Protein AF-A0A7C3WW58-F1 (afdb_monomer_lite)

Structure (mmCIF, N/CA/C/O backbone):
data_AF-A0A7C3WW58-F1
#
_entry.id   AF-A0A7C3WW58-F1
#
loop_
_atom_site.group_PDB
_atom_site.id
_atom_site.type_symbol
_atom_site.label_atom_id
_atom_site.label_alt_id
_atom_site.label_comp_id
_atom_site.label_asym_id
_atom_site.label_entity_id
_atom_site.label_seq_id
_atom_site.pdbx_PDB_ins_code
_atom_site.Cartn_x
_atom_site.Cartn_y
_atom_site.Cartn_z
_atom_site.occupancy
_atom_site.B_iso_or_equiv
_atom_site.auth_seq_id
_atom_site.auth_comp_id
_atom_site.auth_asym_id
_atom_site.auth_atom_id
_atom_site.pdbx_PDB_model_num
ATOM 1 N N . MET A 1 1 ? 1.304 -4.120 28.811 1.00 36.50 1 MET A N 1
ATOM 2 C CA . MET A 1 1 ? 2.171 -4.680 27.746 1.00 36.50 1 MET A CA 1
ATOM 3 C C . MET A 1 1 ? 1.544 -4.422 26.381 1.00 36.50 1 MET A C 1
ATOM 5 O O . MET A 1 1 ? 0.414 -4.848 26.172 1.00 36.50 1 MET A O 1
ATOM 9 N N . LYS A 1 2 ? 2.233 -3.727 25.461 1.00 48.09 2 LYS A N 1
ATOM 10 C CA . LYS A 1 2 ? 1.810 -3.653 24.049 1.00 48.09 2 LYS A CA 1
ATOM 11 C C . LYS A 1 2 ? 1.916 -5.065 23.458 1.00 48.09 2 LYS A C 1
ATOM 13 O O . LYS A 1 2 ? 3.022 -5.567 23.292 1.00 48.09 2 LYS A O 1
ATOM 18 N N . ARG A 1 3 ? 0.789 -5.736 23.202 1.00 61.34 3 ARG A N 1
ATOM 19 C CA . ARG A 1 3 ? 0.791 -7.056 22.549 1.00 61.34 3 ARG A CA 1
ATOM 20 C C . ARG A 1 3 ? 1.103 -6.860 21.068 1.00 61.34 3 ARG A C 1
ATOM 22 O O . ARG A 1 3 ? 0.226 -6.440 20.327 1.00 61.34 3 ARG A O 1
ATOM 29 N N . ARG A 1 4 ? 2.348 -7.113 20.664 1.00 73.44 4 ARG A N 1
ATOM 30 C CA . ARG A 1 4 ? 2.801 -7.087 19.265 1.00 73.44 4 ARG A CA 1
ATOM 31 C C . ARG A 1 4 ? 2.391 -8.385 18.562 1.00 73.44 4 ARG A C 1
ATOM 33 O O . ARG A 1 4 ? 2.474 -9.457 19.159 1.00 73.44 4 ARG A O 1
ATOM 40 N N . LEU A 1 5 ? 1.948 -8.300 17.308 1.00 78.25 5 LEU A N 1
ATOM 41 C CA . LEU A 1 5 ? 1.586 -9.472 16.505 1.00 78.25 5 LEU A CA 1
ATOM 42 C C . LEU A 1 5 ? 2.852 -10.142 15.941 1.00 78.25 5 LEU A C 1
ATOM 44 O O . LEU A 1 5 ? 3.176 -9.963 14.772 1.00 78.25 5 LEU A O 1
ATOM 48 N N . MET A 1 6 ? 3.555 -10.924 16.770 1.00 78.88 6 MET A N 1
ATOM 49 C CA . MET A 1 6 ? 4.845 -11.543 16.404 1.00 78.88 6 MET A CA 1
ATOM 50 C C . MET A 1 6 ? 4.779 -12.413 15.140 1.00 78.88 6 MET A C 1
ATOM 52 O O . MET A 1 6 ? 5.753 -12.492 14.398 1.00 78.88 6 MET A O 1
ATOM 56 N N . TYR A 1 7 ? 3.629 -13.033 14.857 1.00 77.69 7 TYR A N 1
ATOM 57 C CA . TYR A 1 7 ? 3.456 -13.827 13.639 1.00 77.69 7 TYR A CA 1
ATOM 58 C C . TYR A 1 7 ? 3.533 -12.965 12.366 1.00 77.69 7 TYR A C 1
ATOM 60 O O . TYR A 1 7 ? 4.069 -13.422 11.362 1.00 77.69 7 TYR A O 1
ATOM 68 N N . ILE A 1 8 ? 3.045 -11.715 12.403 1.00 77.62 8 ILE A N 1
ATOM 69 C CA . ILE A 1 8 ? 3.133 -10.797 11.259 1.00 77.62 8 ILE A CA 1
ATOM 70 C C . ILE A 1 8 ? 4.588 -10.400 11.033 1.00 77.62 8 ILE A C 1
ATOM 72 O O . ILE A 1 8 ? 5.032 -10.350 9.891 1.00 77.62 8 ILE A O 1
ATOM 76 N N . ASP A 1 9 ? 5.336 -10.143 12.106 1.00 76.44 9 ASP A N 1
ATOM 77 C CA . ASP A 1 9 ? 6.760 -9.823 12.002 1.00 76.44 9 ASP A CA 1
ATOM 78 C C . ASP A 1 9 ? 7.557 -10.999 11.418 1.00 76.44 9 ASP A C 1
ATOM 80 O O . ASP A 1 9 ? 8.379 -10.801 10.527 1.00 76.44 9 ASP A O 1
ATOM 84 N N . CYS A 1 10 ? 7.264 -12.225 11.865 1.00 75.44 10 CYS A N 1
ATOM 85 C CA . CYS A 1 10 ? 7.879 -13.445 11.344 1.00 75.44 10 CYS A CA 1
ATOM 86 C C . CYS A 1 10 ? 7.546 -13.665 9.860 1.00 75.44 10 CYS A C 1
ATOM 88 O O . CYS A 1 10 ? 8.456 -13.885 9.064 1.00 75.44 10 CYS A O 1
ATOM 90 N N . LEU A 1 11 ? 6.273 -13.521 9.466 1.00 76.62 11 LEU A N 1
ATOM 91 C CA . LEU A 1 11 ? 5.855 -13.623 8.065 1.00 76.62 11 LEU A CA 1
ATOM 92 C C . LEU A 1 11 ? 6.531 -12.566 7.191 1.00 76.62 11 LEU A C 1
ATOM 94 O O . LEU A 1 11 ? 7.066 -12.901 6.141 1.00 76.62 11 LEU A O 1
ATOM 98 N N . ARG A 1 12 ? 6.567 -11.302 7.631 1.00 72.69 12 ARG A N 1
ATOM 99 C CA . ARG A 1 12 ? 7.272 -10.239 6.897 1.00 72.69 12 ARG A CA 1
ATOM 100 C C . ARG A 1 12 ? 8.752 -10.564 6.725 1.00 72.69 12 ARG A C 1
ATOM 102 O O . ARG A 1 12 ? 9.258 -10.414 5.622 1.00 72.69 12 ARG A O 1
ATOM 109 N N . GLY A 1 13 ? 9.424 -11.023 7.783 1.00 73.62 13 GLY A N 1
ATOM 110 C CA . GLY A 1 13 ? 10.834 -11.412 7.731 1.00 73.62 13 GLY A CA 1
ATOM 111 C C . GLY A 1 13 ? 11.091 -12.565 6.759 1.00 73.62 13 GLY A C 1
ATOM 112 O O . GLY A 1 13 ? 11.973 -12.460 5.911 1.00 73.62 13 GLY A O 1
ATOM 113 N N . PHE A 1 14 ? 10.277 -13.623 6.827 1.00 76.94 14 PHE A N 1
ATOM 114 C CA . PHE A 1 14 ? 10.340 -14.746 5.889 1.00 76.94 14 PHE A CA 1
ATOM 115 C C . PHE A 1 14 ? 10.165 -14.278 4.438 1.00 76.94 14 PHE A C 1
ATOM 117 O O . PHE A 1 14 ? 10.968 -14.626 3.575 1.00 76.94 14 PHE A O 1
ATOM 124 N N . PHE A 1 15 ? 9.166 -13.432 4.178 1.00 71.38 15 PHE A N 1
ATOM 125 C CA . PHE A 1 15 ? 8.899 -12.929 2.833 1.00 71.38 15 PHE A CA 1
ATOM 126 C C . PHE A 1 15 ? 9.976 -11.978 2.313 1.00 71.38 15 PHE A C 1
ATOM 128 O O . PHE A 1 15 ? 10.289 -12.034 1.131 1.00 71.38 15 PHE A O 1
ATOM 135 N N . ILE A 1 16 ? 10.605 -11.162 3.163 1.00 74.69 16 ILE A N 1
ATOM 136 C CA . ILE A 1 16 ? 11.754 -10.337 2.754 1.00 74.69 16 ILE A CA 1
ATOM 137 C C . ILE A 1 16 ? 12.902 -11.224 2.256 1.00 74.69 16 ILE A C 1
ATOM 139 O O . ILE A 1 16 ? 13.426 -10.991 1.170 1.00 74.69 16 ILE A O 1
ATOM 143 N N . VAL A 1 17 ? 13.267 -12.263 3.016 1.00 71.81 17 VAL A N 1
ATOM 144 C CA . VAL A 1 17 ? 14.339 -13.197 2.627 1.00 71.81 17 VAL A CA 1
ATOM 145 C C . VAL A 1 17 ? 13.983 -13.922 1.332 1.00 71.81 17 VAL A C 1
ATOM 147 O O . VAL A 1 17 ? 14.802 -14.021 0.420 1.00 71.81 17 VAL A O 1
ATOM 150 N N . TYR A 1 18 ? 12.740 -14.381 1.230 1.00 70.31 18 TYR A N 1
ATOM 151 C CA . TYR A 1 18 ? 12.235 -15.047 0.043 1.00 70.31 18 TYR A CA 1
ATOM 152 C C . TYR A 1 18 ? 12.292 -14.160 -1.213 1.00 70.31 18 TYR A C 1
ATOM 154 O O . TYR A 1 18 ? 12.700 -14.603 -2.283 1.00 70.31 18 TYR A O 1
ATOM 162 N N . ILE A 1 19 ? 11.911 -12.892 -1.087 1.00 69.75 19 ILE A N 1
ATOM 163 C CA . ILE A 1 19 ? 11.880 -11.935 -2.197 1.00 69.75 19 ILE A CA 1
ATOM 164 C C . ILE A 1 19 ? 13.268 -11.535 -2.647 1.00 69.75 19 ILE A C 1
ATOM 166 O O . ILE A 1 19 ? 13.488 -11.395 -3.844 1.00 69.75 19 ILE A O 1
ATOM 170 N N . LEU A 1 20 ? 14.208 -11.379 -1.715 1.00 70.19 20 LEU A N 1
ATOM 171 C CA . LEU A 1 20 ? 15.607 -11.167 -2.070 1.00 70.19 20 LEU A CA 1
ATOM 172 C C . LEU A 1 20 ? 16.106 -12.303 -2.965 1.00 70.19 20 LEU A C 1
ATOM 174 O O . LEU A 1 20 ? 16.731 -12.043 -3.991 1.00 70.19 20 LEU A O 1
ATOM 178 N N . TRP A 1 21 ? 15.762 -13.547 -2.623 1.00 71.06 21 TRP A N 1
ATOM 179 C CA . TRP A 1 21 ? 16.084 -14.702 -3.453 1.00 71.06 21 TRP A CA 1
ATOM 180 C C . TRP A 1 21 ? 15.374 -14.658 -4.814 1.00 71.06 21 TRP A C 1
ATOM 182 O O . TRP A 1 21 ? 16.023 -14.848 -5.839 1.00 71.06 21 TRP A O 1
ATOM 192 N N . LEU A 1 22 ? 14.075 -14.345 -4.854 1.00 69.19 22 LEU A N 1
ATOM 193 C CA . LEU A 1 22 ? 13.302 -14.314 -6.100 1.00 69.19 22 LEU A CA 1
ATOM 194 C C . LEU A 1 22 ? 13.735 -13.181 -7.042 1.00 69.19 22 LEU A C 1
ATOM 196 O O . LEU A 1 22 ? 13.891 -13.414 -8.238 1.00 69.19 22 LEU A O 1
ATOM 200 N N . HIS A 1 23 ? 13.978 -11.974 -6.526 1.00 69.75 23 HIS A N 1
ATOM 201 C CA . HIS A 1 23 ? 14.511 -10.860 -7.312 1.00 69.75 23 HIS A CA 1
ATOM 202 C C . HIS A 1 23 ? 15.920 -11.150 -7.817 1.00 69.75 23 HIS A C 1
ATOM 204 O O . HIS A 1 23 ? 16.204 -10.852 -8.972 1.00 69.75 23 HIS A O 1
ATOM 210 N N . ALA A 1 24 ? 16.783 -11.767 -7.002 1.00 63.81 24 ALA A N 1
ATOM 211 C CA . ALA A 1 24 ? 18.094 -12.209 -7.466 1.00 63.81 24 ALA A CA 1
ATOM 212 C C . ALA A 1 24 ? 17.959 -13.259 -8.576 1.00 63.81 24 ALA A C 1
ATOM 214 O O . ALA A 1 24 ? 18.619 -13.150 -9.602 1.00 63.81 24 ALA A O 1
ATOM 215 N N . PHE A 1 25 ? 17.059 -14.232 -8.425 1.00 65.81 25 PHE A N 1
ATOM 216 C CA . PHE A 1 25 ? 16.818 -15.249 -9.443 1.00 65.81 25 PHE A CA 1
ATOM 217 C C . PHE A 1 25 ? 16.297 -14.628 -10.749 1.00 65.81 25 PHE A C 1
ATOM 219 O O . PHE A 1 25 ? 16.859 -14.870 -11.811 1.00 65.81 25 PHE A O 1
ATOM 226 N N . ASN A 1 26 ? 15.294 -13.750 -10.690 1.00 65.50 26 ASN A N 1
ATOM 227 C CA . ASN A 1 26 ? 14.728 -13.130 -11.890 1.00 65.50 26 ASN A CA 1
ATOM 228 C C . ASN A 1 26 ? 15.708 -12.160 -12.577 1.00 65.50 26 ASN A C 1
ATOM 230 O O . ASN A 1 26 ? 15.915 -12.233 -13.788 1.00 65.50 26 ASN A O 1
ATOM 234 N N . ALA A 1 27 ? 16.370 -11.296 -11.805 1.00 61.12 27 ALA A N 1
ATOM 235 C CA . ALA A 1 27 ? 17.275 -10.288 -12.349 1.00 61.12 27 ALA A CA 1
ATOM 236 C C . ALA A 1 27 ? 18.614 -10.875 -12.820 1.00 61.12 27 ALA A C 1
ATOM 238 O O . ALA A 1 27 ? 19.156 -10.406 -13.814 1.00 61.12 27 ALA A O 1
ATOM 239 N N . VAL A 1 28 ? 19.155 -11.889 -12.135 1.00 62.69 28 VAL A N 1
ATOM 240 C CA . VAL A 1 28 ? 20.475 -12.461 -12.460 1.00 62.69 28 VAL A CA 1
ATOM 241 C C . VAL A 1 28 ? 20.361 -13.656 -13.403 1.00 62.69 28 VAL A C 1
ATOM 243 O O . VAL A 1 28 ? 21.148 -13.754 -14.338 1.00 62.69 28 VAL A O 1
ATOM 246 N N . VAL A 1 29 ? 19.398 -14.561 -13.186 1.00 61.44 29 VAL A N 1
ATOM 247 C CA . VAL A 1 29 ? 19.276 -15.799 -13.982 1.00 61.44 29 VAL A CA 1
ATOM 248 C C . VAL A 1 29 ? 18.447 -15.571 -15.242 1.00 61.44 29 VAL A C 1
ATOM 250 O O . VAL A 1 29 ? 18.838 -16.023 -16.314 1.00 61.44 29 VAL A O 1
ATOM 253 N N . TYR A 1 30 ? 17.337 -14.838 -15.138 1.00 64.31 30 TYR A N 1
ATOM 254 C CA . TYR A 1 30 ? 16.450 -14.578 -16.279 1.00 64.31 30 TYR A CA 1
ATOM 255 C C . TYR A 1 30 ? 16.611 -13.186 -16.894 1.00 64.31 30 TYR A C 1
ATOM 257 O O . TYR A 1 30 ? 15.951 -12.887 -17.888 1.00 64.31 30 TYR A O 1
ATOM 265 N N . ASN A 1 31 ? 17.490 -12.338 -16.343 1.00 61.41 31 ASN A N 1
ATOM 266 C CA . ASN A 1 31 ? 17.731 -10.961 -16.798 1.00 61.41 31 ASN A CA 1
ATOM 267 C C . ASN A 1 31 ? 16.439 -10.127 -16.931 1.00 61.41 31 ASN A C 1
ATOM 269 O O . ASN A 1 31 ? 16.343 -9.257 -17.796 1.00 61.41 31 ASN A O 1
ATOM 273 N N . ASN A 1 32 ? 15.419 -10.443 -16.123 1.00 64.00 32 ASN A N 1
ATOM 274 C CA . ASN A 1 32 ? 14.062 -9.903 -16.237 1.00 64.00 32 ASN A CA 1
ATOM 275 C C . ASN A 1 32 ? 13.471 -9.993 -17.662 1.00 64.00 32 ASN A C 1
ATOM 277 O O . ASN A 1 32 ? 12.688 -9.130 -18.053 1.00 64.00 32 ASN A O 1
ATOM 281 N N . ASN A 1 33 ? 13.842 -11.013 -18.448 1.00 65.25 33 ASN A N 1
ATOM 282 C CA . ASN A 1 33 ? 13.297 -11.255 -19.782 1.00 65.25 33 ASN A CA 1
ATOM 283 C C . ASN A 1 33 ? 11.978 -12.047 -19.684 1.00 65.25 33 ASN A C 1
ATOM 285 O O . ASN A 1 33 ? 12.028 -13.247 -19.398 1.00 65.25 33 ASN A O 1
ATOM 289 N N . PRO A 1 34 ? 10.807 -11.454 -19.986 1.00 62.38 34 PRO A N 1
ATOM 290 C CA . PRO A 1 34 ? 9.524 -12.153 -19.900 1.00 62.38 34 PRO A CA 1
ATOM 291 C C . PRO A 1 34 ? 9.418 -13.340 -20.869 1.00 62.38 34 PRO A C 1
ATOM 293 O O . PRO A 1 34 ? 8.738 -14.315 -20.571 1.00 62.38 34 PRO A O 1
ATOM 296 N N . GLN A 1 35 ? 10.138 -13.306 -21.997 1.00 64.56 35 GLN A N 1
ATOM 297 C CA . GLN A 1 35 ? 10.142 -14.380 -23.001 1.00 64.56 35 GLN A CA 1
ATOM 298 C C . GLN A 1 35 ? 10.891 -15.635 -22.531 1.00 64.56 35 GLN A C 1
ATOM 300 O O . GLN A 1 35 ? 10.748 -16.704 -23.118 1.00 64.56 35 GLN A O 1
ATOM 305 N N . SER A 1 36 ? 11.665 -15.548 -21.443 1.00 64.56 36 SER A N 1
ATOM 306 C CA . SER A 1 36 ? 12.298 -16.729 -20.842 1.00 64.56 36 SER A CA 1
ATOM 307 C C . SER A 1 36 ? 11.273 -17.747 -20.315 1.00 64.56 36 SER A C 1
ATOM 309 O O . SER A 1 36 ? 11.573 -18.938 -20.245 1.00 64.56 36 SER A O 1
ATOM 311 N N . ILE A 1 37 ? 10.043 -17.296 -20.034 1.00 62.38 37 ILE A N 1
ATOM 312 C CA . ILE A 1 37 ? 8.905 -18.125 -19.613 1.00 62.38 37 ILE A CA 1
ATOM 313 C C . ILE A 1 37 ? 8.393 -19.013 -20.755 1.00 62.38 37 ILE A C 1
ATOM 315 O O . ILE A 1 37 ? 7.960 -20.132 -20.496 1.00 62.38 37 ILE A O 1
ATOM 319 N N . GLU A 1 38 ? 8.477 -18.563 -22.011 1.00 62.09 38 GLU A N 1
ATOM 320 C CA . GLU A 1 38 ? 7.943 -19.296 -23.173 1.00 62.09 38 GLU A CA 1
ATOM 321 C C . GLU A 1 38 ? 8.726 -20.581 -23.471 1.00 62.09 38 GLU A C 1
ATOM 323 O O . GLU A 1 38 ? 8.168 -21.550 -23.981 1.00 62.09 38 GLU A O 1
ATOM 328 N N . ASN A 1 39 ? 10.007 -20.612 -23.096 1.00 64.12 39 ASN A N 1
ATOM 329 C CA . ASN A 1 39 ? 10.889 -21.768 -23.274 1.00 64.12 39 ASN A CA 1
ATOM 330 C C . ASN A 1 39 ? 11.004 -22.639 -22.010 1.00 64.12 39 ASN A C 1
ATOM 332 O O . ASN A 1 39 ? 11.684 -23.668 -22.025 1.00 64.12 39 ASN A O 1
ATOM 336 N N . ALA A 1 40 ? 10.379 -22.233 -20.902 1.00 63.31 40 ALA A N 1
ATOM 337 C CA . ALA A 1 40 ? 10.451 -22.953 -19.640 1.00 63.31 40 ALA A CA 1
ATOM 338 C C . ALA A 1 40 ? 9.434 -24.104 -19.603 1.00 63.31 40 ALA A C 1
ATOM 340 O O . ALA A 1 40 ? 8.284 -23.977 -20.019 1.00 63.31 40 ALA A O 1
ATOM 341 N N . ASN A 1 41 ? 9.859 -25.254 -19.075 1.00 69.06 41 ASN A N 1
ATOM 342 C CA . ASN A 1 41 ? 9.005 -26.432 -18.961 1.00 69.06 41 ASN A CA 1
ATOM 343 C C . ASN A 1 41 ? 7.752 -26.112 -18.102 1.00 69.06 41 ASN A C 1
ATOM 345 O O . ASN A 1 41 ? 7.919 -25.707 -16.949 1.00 69.06 41 ASN A O 1
ATOM 349 N N . PRO A 1 42 ? 6.515 -26.351 -18.591 1.00 66.50 42 PRO A N 1
ATOM 350 C CA . PRO A 1 42 ? 5.274 -26.096 -17.849 1.00 66.50 42 PRO A CA 1
ATOM 351 C C . PRO A 1 42 ? 5.226 -26.732 -16.452 1.00 66.50 42 PRO A C 1
ATOM 353 O O . PRO A 1 42 ? 4.637 -26.173 -15.528 1.00 66.50 42 PRO A O 1
ATOM 356 N N . TRP A 1 43 ? 5.894 -27.873 -16.263 1.00 66.88 43 TRP A N 1
ATOM 357 C CA . TRP A 1 43 ? 5.991 -28.547 -14.967 1.00 66.88 43 TRP A CA 1
ATOM 358 C C . TRP A 1 43 ? 6.732 -27.719 -13.912 1.00 66.88 43 TRP A C 1
ATOM 360 O O . TRP A 1 43 ? 6.394 -27.801 -12.732 1.00 66.88 43 TRP A O 1
ATOM 370 N N . ILE A 1 44 ? 7.687 -26.877 -14.323 1.00 65.62 44 ILE A N 1
ATOM 371 C CA . ILE A 1 44 ? 8.354 -25.922 -13.429 1.00 65.62 44 ILE A CA 1
ATOM 372 C C . ILE A 1 44 ? 7.313 -24.936 -12.899 1.00 65.62 44 ILE A C 1
ATOM 374 O O . ILE A 1 44 ? 7.260 -24.711 -11.697 1.00 65.62 44 ILE A O 1
ATOM 378 N N . PHE A 1 45 ? 6.408 -24.426 -13.735 1.00 59.28 45 PHE A N 1
ATOM 379 C CA . PHE A 1 45 ? 5.350 -23.529 -13.263 1.00 59.28 45 PHE A CA 1
ATOM 380 C C . PHE A 1 45 ? 4.350 -24.209 -12.342 1.00 59.28 45 PHE A C 1
ATOM 382 O O . PHE A 1 45 ? 3.844 -23.541 -11.461 1.00 59.28 45 PHE A O 1
ATOM 389 N N . ILE A 1 46 ? 4.085 -25.509 -12.476 1.00 63.19 46 ILE A N 1
ATOM 390 C CA . ILE A 1 46 ? 3.197 -26.229 -11.548 1.00 63.19 46 ILE A CA 1
ATOM 391 C C . ILE A 1 46 ? 3.879 -26.422 -10.186 1.00 63.19 46 ILE A C 1
ATOM 393 O O . ILE A 1 46 ? 3.284 -26.137 -9.149 1.00 63.19 46 ILE A O 1
ATOM 397 N N . ILE A 1 47 ? 5.143 -26.857 -10.181 1.00 64.38 47 ILE A N 1
ATOM 398 C CA . ILE A 1 47 ? 5.922 -27.077 -8.950 1.00 64.38 47 ILE A CA 1
ATOM 399 C C . ILE A 1 47 ? 6.190 -25.749 -8.233 1.00 64.38 47 ILE A C 1
ATOM 401 O O . ILE A 1 47 ? 6.082 -25.660 -7.010 1.00 64.38 47 ILE A O 1
ATOM 405 N N . PHE A 1 48 ? 6.500 -24.702 -8.997 1.00 59.16 48 PHE A N 1
ATOM 406 C CA . PHE A 1 48 ? 6.760 -23.362 -8.490 1.00 59.16 48 PHE A CA 1
ATOM 407 C C . PHE A 1 48 ? 5.511 -22.471 -8.480 1.00 59.16 48 PHE A C 1
ATOM 409 O O . PHE A 1 48 ? 5.623 -21.329 -8.060 1.00 59.16 48 PHE A O 1
ATOM 416 N N . ALA A 1 49 ? 4.314 -22.943 -8.846 1.00 60.12 49 ALA A N 1
ATOM 417 C CA . ALA A 1 49 ? 3.091 -22.125 -8.834 1.00 60.12 49 ALA A CA 1
ATOM 418 C C . ALA A 1 49 ? 2.830 -21.493 -7.463 1.00 60.12 49 ALA A C 1
ATOM 420 O O . ALA A 1 49 ? 2.580 -20.290 -7.419 1.00 60.12 49 ALA A O 1
ATOM 421 N N . PRO A 1 50 ? 2.958 -22.222 -6.333 1.00 55.59 50 PRO A N 1
ATOM 422 C CA . PRO A 1 50 ? 2.843 -21.603 -5.019 1.00 55.59 50 PRO A CA 1
ATOM 423 C C . PRO A 1 50 ? 3.858 -20.473 -4.833 1.00 55.59 50 PRO A C 1
ATOM 425 O O . PRO A 1 50 ? 3.516 -19.433 -4.297 1.00 55.59 50 PRO A O 1
ATOM 428 N N . LEU A 1 51 ? 5.082 -20.647 -5.329 1.00 56.25 51 LEU A N 1
ATOM 429 C CA . LEU A 1 51 ? 6.185 -19.687 -5.242 1.00 56.25 51 LEU A CA 1
ATOM 430 C C . LEU A 1 51 ? 5.967 -18.466 -6.167 1.00 56.25 51 LEU A C 1
ATOM 432 O O . LEU A 1 51 ? 6.230 -17.337 -5.769 1.00 56.25 51 LEU A O 1
ATOM 436 N N . VAL A 1 52 ? 5.404 -18.666 -7.359 1.00 55.25 52 VAL A N 1
ATOM 437 C CA . VAL A 1 52 ? 5.078 -17.621 -8.347 1.00 55.25 52 VAL A CA 1
ATOM 438 C C . VAL A 1 52 ? 3.837 -16.816 -7.945 1.00 55.25 52 VAL A C 1
ATOM 440 O O . VAL A 1 52 ? 3.834 -15.600 -8.072 1.00 55.25 52 VAL A O 1
ATOM 443 N N . ILE A 1 53 ? 2.803 -17.458 -7.397 1.00 55.22 53 ILE A N 1
ATOM 444 C CA . ILE A 1 53 ? 1.630 -16.768 -6.824 1.00 55.22 53 ILE A CA 1
ATOM 445 C C . ILE A 1 53 ? 2.052 -15.935 -5.617 1.00 55.22 53 ILE A C 1
ATOM 447 O O . ILE A 1 53 ? 1.574 -14.824 -5.396 1.00 55.22 53 ILE A O 1
ATOM 451 N N . LEU A 1 54 ? 2.980 -16.476 -4.835 1.00 52.25 54 LEU A N 1
ATOM 452 C CA . LEU A 1 54 ? 3.608 -15.742 -3.764 1.00 52.25 54 LEU A CA 1
ATOM 453 C C . LEU A 1 54 ? 4.426 -14.557 -4.336 1.00 52.25 54 LEU A C 1
ATOM 455 O O . LEU A 1 54 ? 4.316 -13.475 -3.779 1.00 52.25 54 LEU A O 1
ATOM 459 N N . ALA A 1 55 ? 5.095 -14.680 -5.498 1.00 51.91 55 ALA A N 1
ATOM 460 C CA . ALA A 1 55 ? 5.892 -13.635 -6.178 1.00 51.91 55 ALA A CA 1
ATOM 461 C C . ALA A 1 55 ? 5.206 -12.267 -6.407 1.00 51.91 55 ALA A C 1
ATOM 463 O O . ALA A 1 55 ? 5.896 -11.247 -6.487 1.00 51.91 55 ALA A O 1
ATOM 464 N N . THR A 1 56 ? 3.873 -12.190 -6.467 1.00 59.91 56 THR A N 1
ATOM 465 C CA . THR A 1 56 ? 3.117 -10.925 -6.586 1.00 59.91 56 THR A CA 1
ATOM 466 C C . THR A 1 56 ? 2.897 -10.261 -5.213 1.00 59.91 56 THR A C 1
ATOM 468 O O . THR A 1 56 ? 1.775 -10.101 -4.734 1.00 59.91 56 THR A O 1
ATOM 471 N N . TRP A 1 57 ? 3.999 -9.900 -4.545 1.00 69.50 57 TRP A N 1
ATOM 472 C CA . TRP A 1 57 ? 4.071 -9.624 -3.099 1.00 69.50 57 TRP A CA 1
ATOM 473 C C . TRP A 1 57 ? 3.569 -8.266 -2.609 1.00 69.50 57 TRP A C 1
ATOM 475 O O . TRP A 1 57 ? 3.206 -8.148 -1.434 1.00 69.50 57 TRP A O 1
ATOM 485 N N . ALA A 1 58 ? 3.597 -7.225 -3.448 1.00 75.75 58 ALA A N 1
ATOM 486 C CA . ALA A 1 58 ? 3.242 -5.869 -3.021 1.00 75.75 58 ALA A CA 1
ATOM 487 C C . ALA A 1 58 ? 1.842 -5.809 -2.361 1.00 75.75 58 ALA A C 1
ATOM 489 O O . ALA A 1 58 ? 1.765 -5.338 -1.222 1.00 75.75 58 ALA A O 1
ATOM 490 N N . PRO A 1 59 ? 0.774 -6.391 -2.948 1.00 82.44 59 PRO A N 1
ATOM 491 C CA . PRO A 1 59 ? -0.529 -6.508 -2.289 1.00 82.44 59 PRO A CA 1
ATOM 492 C C . PRO A 1 59 ? -0.496 -7.214 -0.922 1.00 82.44 59 PRO A C 1
ATOM 494 O O . PRO A 1 59 ? -1.114 -6.750 0.038 1.00 82.44 59 PRO A O 1
ATOM 497 N N . ILE A 1 60 ? 0.249 -8.321 -0.794 1.00 82.50 60 ILE A N 1
ATOM 498 C CA . ILE A 1 60 ? 0.327 -9.110 0.449 1.00 82.50 60 ILE A CA 1
ATOM 499 C C . ILE A 1 60 ? 1.011 -8.304 1.555 1.00 82.50 60 ILE A C 1
ATOM 501 O O . ILE A 1 60 ? 0.522 -8.268 2.688 1.00 82.50 60 ILE A O 1
ATOM 505 N N . PHE A 1 61 ? 2.119 -7.621 1.256 1.00 84.75 61 PHE A N 1
ATOM 506 C CA . PHE A 1 61 ? 2.762 -6.762 2.248 1.00 84.75 61 PHE A CA 1
ATOM 507 C C . PHE A 1 61 ? 1.897 -5.582 2.638 1.00 84.75 61 PHE A C 1
ATOM 509 O O . PHE A 1 61 ? 1.887 -5.221 3.817 1.00 84.75 61 PHE A O 1
ATOM 516 N N . VAL A 1 62 ? 1.169 -4.995 1.689 1.00 91.06 62 VAL A N 1
ATOM 517 C CA . VAL A 1 62 ? 0.217 -3.925 1.978 1.00 91.06 62 VAL A CA 1
ATOM 518 C C . VAL A 1 62 ? -0.880 -4.450 2.909 1.00 91.06 62 VAL A C 1
ATOM 520 O O . VAL A 1 62 ? -1.158 -3.811 3.923 1.00 91.06 62 VAL A O 1
ATOM 523 N N . MET A 1 63 ? -1.405 -5.659 2.674 1.00 91.69 63 MET A N 1
ATOM 524 C CA . MET A 1 63 ? -2.370 -6.314 3.564 1.00 91.69 63 MET A CA 1
ATOM 525 C C . MET A 1 63 ? -1.805 -6.552 4.967 1.00 91.69 63 MET A C 1
ATOM 527 O O . MET A 1 63 ? -2.386 -6.101 5.950 1.00 91.69 63 MET A O 1
ATOM 531 N N . LEU A 1 64 ? -0.648 -7.214 5.091 1.00 90.75 64 LEU A N 1
ATOM 532 C CA . LEU A 1 64 ? -0.004 -7.478 6.386 1.00 90.75 64 LEU A CA 1
ATOM 533 C C . LEU A 1 64 ? 0.340 -6.181 7.129 1.00 90.75 64 LEU A C 1
ATOM 535 O O . LEU A 1 64 ? 0.304 -6.127 8.364 1.00 90.75 64 LEU A O 1
ATOM 539 N N . SER A 1 65 ? 0.710 -5.138 6.388 1.00 92.81 65 SER A N 1
ATOM 540 C CA . SER A 1 65 ? 0.961 -3.793 6.903 1.00 92.81 65 SER A CA 1
ATOM 541 C C . SER A 1 65 ? -0.310 -3.155 7.434 1.00 92.81 65 SER A C 1
ATOM 543 O O . SER A 1 65 ? -0.318 -2.735 8.594 1.00 92.81 65 SER A O 1
ATOM 545 N N . GLY A 1 66 ? -1.392 -3.186 6.656 1.00 95.31 66 GLY A N 1
ATOM 546 C CA . GLY A 1 66 ? -2.718 -2.732 7.064 1.00 95.31 66 GLY A CA 1
ATOM 547 C C . GLY A 1 66 ? -3.223 -3.455 8.313 1.00 95.31 66 GLY A C 1
ATOM 548 O O . GLY A 1 66 ? -3.644 -2.799 9.265 1.00 95.31 66 GLY A O 1
ATOM 549 N N . THR A 1 67 ? -3.071 -4.783 8.384 1.00 95.06 67 THR A N 1
ATOM 550 C CA . THR A 1 67 ? -3.444 -5.596 9.555 1.00 95.06 67 THR A CA 1
ATOM 551 C C . THR A 1 67 ? -2.734 -5.132 10.820 1.00 95.06 67 THR A C 1
ATOM 553 O O . THR A 1 67 ? -3.383 -4.845 11.827 1.00 95.06 67 THR A O 1
ATOM 556 N N . ALA A 1 68 ? -1.402 -5.034 10.796 1.00 93.94 68 ALA A N 1
ATOM 557 C CA . ALA A 1 68 ? -0.650 -4.624 11.981 1.00 93.94 68 ALA A CA 1
ATOM 558 C C . ALA A 1 68 ? -0.931 -3.167 12.370 1.00 93.94 68 ALA A C 1
ATOM 560 O O . ALA A 1 68 ? -1.003 -2.851 13.564 1.00 93.94 68 ALA A O 1
ATOM 561 N N . HIS A 1 69 ? -1.089 -2.292 11.372 1.00 95.19 69 HIS A N 1
ATOM 562 C CA . HIS A 1 69 ? -1.373 -0.879 11.577 1.00 95.19 69 HIS A CA 1
ATOM 563 C C . HIS A 1 69 ? -2.738 -0.688 12.242 1.00 95.19 69 HIS A C 1
ATOM 565 O O . HIS A 1 69 ? -2.809 -0.112 13.327 1.00 95.19 69 HIS A O 1
ATOM 571 N N . ALA A 1 70 ? -3.797 -1.256 11.662 1.00 96.38 70 ALA A N 1
ATOM 572 C CA . ALA A 1 70 ? -5.152 -1.158 12.191 1.00 96.38 70 ALA A CA 1
ATOM 573 C C . ALA A 1 70 ? -5.292 -1.832 13.558 1.00 96.38 70 ALA A C 1
ATOM 575 O O . ALA A 1 70 ? -5.897 -1.258 14.459 1.00 96.38 70 ALA A O 1
ATOM 576 N N . TYR A 1 71 ? -4.668 -2.999 13.763 1.00 94.94 71 TYR A N 1
ATOM 577 C CA . TYR A 1 71 ? -4.642 -3.659 15.069 1.00 94.94 71 TYR A CA 1
ATOM 578 C C . TYR A 1 71 ? -4.044 -2.747 16.149 1.00 94.94 71 TYR A C 1
ATOM 580 O O . TYR A 1 71 ? -4.644 -2.548 17.208 1.00 94.94 71 TYR A O 1
ATOM 588 N N . THR A 1 72 ? -2.870 -2.169 15.869 1.00 92.94 72 THR A N 1
ATOM 589 C CA . THR A 1 72 ? -2.148 -1.309 16.816 1.00 92.94 72 THR A CA 1
ATOM 590 C C . THR A 1 72 ? -2.906 -0.012 17.066 1.00 92.94 72 THR A C 1
ATOM 592 O O . THR A 1 72 ? -3.042 0.409 18.215 1.00 92.94 72 THR A O 1
ATOM 595 N N . MET A 1 73 ? -3.422 0.613 16.009 1.00 93.62 73 MET A N 1
ATOM 596 C CA . MET A 1 73 ? -4.199 1.844 16.094 1.00 93.62 73 MET A CA 1
ATOM 597 C C . MET A 1 73 ? -5.482 1.620 16.896 1.00 93.62 73 MET A C 1
ATOM 599 O O . MET A 1 73 ? -5.690 2.314 17.885 1.00 93.62 73 MET A O 1
ATOM 603 N N . HIS A 1 74 ? -6.263 0.586 16.576 1.00 94.81 74 HIS A N 1
ATOM 604 C CA . HIS A 1 74 ? -7.477 0.239 17.314 1.00 94.81 74 HIS A CA 1
ATOM 605 C C . HIS A 1 74 ? -7.186 -0.038 18.798 1.00 94.81 74 HIS A C 1
ATOM 607 O O . HIS A 1 74 ? -7.801 0.576 19.665 1.00 94.81 74 HIS A O 1
ATOM 613 N N . GLN A 1 75 ? -6.188 -0.878 19.116 1.00 92.12 75 GLN A N 1
ATOM 614 C CA . GLN A 1 75 ? -5.810 -1.175 20.510 1.00 92.12 75 GLN A CA 1
ATOM 615 C C . GLN A 1 75 ? -5.443 0.080 21.308 1.00 92.12 75 GLN A C 1
ATOM 617 O O . GLN A 1 75 ? -5.792 0.202 22.482 1.00 92.12 75 GLN A O 1
ATOM 622 N N . ASN A 1 76 ? -4.702 1.002 20.696 1.00 91.38 76 ASN A N 1
ATOM 623 C CA . ASN A 1 76 ? -4.285 2.208 21.394 1.00 91.38 76 ASN A CA 1
ATOM 624 C C . ASN A 1 76 ? -5.421 3.235 21.508 1.00 91.38 76 ASN A C 1
ATOM 626 O O . ASN A 1 76 ? -5.513 3.905 22.535 1.00 91.38 76 ASN A O 1
ATOM 630 N N . LEU A 1 77 ? -6.288 3.338 20.495 1.00 92.38 77 LEU A N 1
ATOM 631 C CA . LEU A 1 77 ? -7.418 4.267 20.477 1.00 92.38 77 LEU A CA 1
ATOM 632 C C . LEU A 1 77 ? -8.568 3.837 21.390 1.00 92.38 77 LEU A C 1
ATOM 634 O O . LEU A 1 77 ? -9.294 4.705 21.862 1.00 92.38 77 LEU A O 1
ATOM 638 N N . LEU A 1 78 ? -8.688 2.548 21.731 1.00 90.25 78 LEU A N 1
ATOM 639 C CA . LEU A 1 78 ? -9.655 2.071 22.732 1.00 90.25 78 LEU A CA 1
ATOM 640 C C . LEU A 1 78 ? -9.556 2.830 24.067 1.00 90.25 78 LEU A C 1
ATOM 642 O O . LEU A 1 78 ? -10.570 3.062 24.714 1.00 90.25 78 LEU A O 1
ATOM 646 N N . LYS A 1 79 ? -8.351 3.263 24.461 1.00 88.31 79 LYS A N 1
ATOM 647 C CA . LYS A 1 79 ? -8.127 4.051 25.689 1.00 88.31 79 LYS A CA 1
ATOM 648 C C . LYS A 1 79 ? -8.713 5.461 25.632 1.00 88.31 79 LYS A C 1
ATOM 650 O O . LYS A 1 79 ? -8.904 6.078 26.670 1.00 88.31 79 LYS A O 1
ATOM 655 N N . TYR A 1 80 ? -8.960 5.961 24.427 1.00 88.12 80 TYR A N 1
ATOM 656 C CA . TYR A 1 80 ? -9.455 7.305 24.154 1.00 88.12 80 TYR A CA 1
ATOM 657 C C . TYR A 1 80 ? -10.868 7.266 23.552 1.00 88.12 80 TYR A C 1
ATOM 659 O O . TYR A 1 80 ? -11.287 8.241 22.934 1.00 88.12 80 TYR A O 1
ATOM 667 N N . LYS A 1 81 ? -11.604 6.151 23.710 1.00 85.50 81 LYS A N 1
ATOM 668 C CA . LYS A 1 81 ? -12.950 5.966 23.143 1.00 85.50 81 LYS A CA 1
ATOM 669 C C . LYS A 1 81 ? -13.923 7.067 23.572 1.00 85.50 81 LYS A C 1
ATOM 671 O O . LYS A 1 81 ? -14.622 7.614 22.730 1.00 85.50 81 LYS A O 1
ATOM 676 N N . ASP A 1 82 ? -13.901 7.424 24.853 1.00 83.81 82 ASP A N 1
ATOM 677 C CA . ASP A 1 82 ? -14.802 8.433 25.427 1.00 83.81 82 ASP A CA 1
ATOM 678 C C . ASP A 1 82 ? -14.168 9.837 25.467 1.00 83.81 82 ASP A C 1
ATOM 680 O O . ASP A 1 82 ? -14.710 10.773 26.054 1.00 83.81 82 ASP A O 1
ATOM 684 N N . THR A 1 83 ? -12.982 10.006 24.869 1.00 79.75 83 THR A N 1
ATOM 685 C CA . THR A 1 83 ? -12.240 11.271 24.908 1.00 79.75 83 THR A CA 1
ATOM 686 C C . THR A 1 83 ? -12.481 12.077 23.635 1.00 79.75 83 THR A C 1
ATOM 688 O O . THR A 1 83 ? -12.006 11.724 22.561 1.00 79.75 83 THR A O 1
ATOM 691 N N . SER A 1 84 ? -13.156 13.221 23.759 1.00 67.56 84 SER A N 1
ATOM 692 C CA . SER A 1 84 ? -13.421 14.127 22.628 1.00 67.56 84 SER A CA 1
ATOM 693 C C . SER A 1 84 ? -12.242 15.050 22.273 1.00 67.56 84 SER A C 1
ATOM 695 O O . SER A 1 84 ? -12.177 15.593 21.163 1.00 67.56 84 SER A O 1
ATOM 697 N N . ARG A 1 85 ? -11.288 15.231 23.198 1.00 80.06 85 ARG A N 1
ATOM 698 C CA . ARG A 1 85 ? -10.130 16.128 23.049 1.00 80.06 85 ARG A CA 1
ATOM 699 C C . ARG A 1 85 ? -8.857 15.372 22.674 1.00 80.06 85 ARG A C 1
ATOM 701 O O . ARG A 1 85 ? -8.538 14.338 23.252 1.00 80.06 85 ARG A O 1
ATOM 708 N N . ILE A 1 86 ? -8.087 15.934 21.744 1.00 85.31 86 ILE A N 1
ATOM 709 C CA . ILE A 1 86 ? -6.778 15.392 21.368 1.00 85.31 86 ILE A CA 1
ATOM 710 C C . ILE A 1 86 ? -5.770 15.740 22.466 1.00 85.31 86 ILE A C 1
ATOM 712 O O . ILE A 1 86 ? -5.412 16.902 22.647 1.00 85.31 86 ILE A O 1
ATOM 716 N N . THR A 1 87 ? -5.312 14.732 23.207 1.00 87.94 87 THR A N 1
ATOM 717 C CA . THR A 1 87 ? -4.206 14.883 24.161 1.00 87.94 87 THR A CA 1
ATOM 718 C C . THR A 1 87 ? -2.857 14.878 23.426 1.00 87.94 87 THR A C 1
ATOM 720 O O . THR A 1 87 ? -2.765 14.346 22.315 1.00 87.94 87 THR A O 1
ATOM 723 N N . PRO A 1 88 ? -1.773 15.413 24.020 1.00 89.19 88 PRO A N 1
ATOM 724 C CA . PRO A 1 88 ? -0.441 15.355 23.411 1.00 89.19 88 PRO A CA 1
ATOM 725 C C . PRO A 1 88 ? 0.023 13.926 23.088 1.00 89.19 88 PRO A C 1
ATOM 727 O O . PRO A 1 88 ? 0.672 13.694 22.070 1.00 89.19 88 PRO A O 1
ATOM 730 N N . GLU A 1 89 ? -0.333 12.955 23.930 1.00 88.38 89 GLU A N 1
ATOM 731 C CA . GLU A 1 89 ? -0.030 11.536 23.716 1.00 88.38 89 GLU A CA 1
ATOM 732 C C . GLU A 1 89 ? -0.759 10.966 22.497 1.00 88.38 89 GLU A C 1
ATOM 734 O O . GLU A 1 89 ? -0.151 10.293 21.663 1.00 88.38 89 GLU A O 1
ATOM 739 N N . LEU A 1 90 ? -2.050 11.277 22.372 1.00 87.12 90 LEU A N 1
ATOM 740 C CA . LEU A 1 90 ? -2.867 10.874 21.237 1.00 87.12 90 LEU A CA 1
ATOM 741 C C . LEU A 1 90 ? -2.371 11.517 19.941 1.00 87.12 90 LEU A C 1
ATOM 743 O O . LEU A 1 90 ? -2.250 10.836 18.927 1.00 87.12 90 LEU A O 1
ATOM 747 N N . ASN A 1 91 ? -1.990 12.796 19.990 1.00 89.69 91 ASN A N 1
ATOM 748 C CA . ASN A 1 91 ? -1.397 13.480 18.846 1.00 89.69 91 ASN A CA 1
ATOM 749 C C . ASN A 1 91 ? -0.100 12.798 18.386 1.00 89.69 91 ASN A C 1
ATOM 751 O O . ASN A 1 91 ? 0.075 12.547 17.199 1.00 89.69 91 ASN A O 1
ATOM 755 N N . ARG A 1 92 ? 0.789 12.426 19.320 1.00 89.38 92 ARG A N 1
ATOM 756 C CA . ARG A 1 92 ? 2.020 11.678 18.999 1.00 89.38 92 ARG A CA 1
ATOM 757 C C . ARG A 1 92 ? 1.725 10.328 18.353 1.00 89.38 92 ARG A C 1
ATOM 759 O O . ARG A 1 92 ? 2.452 9.917 17.455 1.00 89.38 92 ARG A O 1
ATOM 766 N N . LEU A 1 93 ? 0.679 9.638 18.800 1.00 88.81 93 LEU A N 1
ATOM 767 C CA . LEU A 1 93 ? 0.282 8.355 18.231 1.00 88.81 93 LEU A CA 1
ATOM 768 C C . LEU A 1 93 ? -0.218 8.485 16.791 1.00 88.81 93 LEU A C 1
ATOM 770 O O . LEU A 1 93 ? 0.199 7.712 15.929 1.00 88.81 93 LEU A O 1
ATOM 774 N N . LEU A 1 94 ? -1.100 9.454 16.548 1.00 90.19 94 LEU A N 1
ATOM 775 C CA . LEU A 1 94 ? -1.665 9.723 15.227 1.00 90.19 94 LEU A CA 1
ATOM 776 C C . LEU A 1 94 ? -0.573 10.209 14.268 1.00 90.19 94 LEU A C 1
ATOM 778 O O . LEU A 1 94 ? -0.339 9.613 13.219 1.00 90.19 94 LEU A O 1
ATOM 782 N N . LEU A 1 95 ? 0.203 11.209 14.688 1.00 92.31 95 LEU A N 1
ATOM 783 C CA . LEU A 1 95 ? 1.317 11.719 13.898 1.00 92.31 95 LEU A CA 1
ATOM 784 C C . LEU A 1 95 ? 2.358 10.628 13.620 1.00 92.31 95 LEU A C 1
ATOM 786 O O . LEU A 1 95 ? 2.875 10.554 12.513 1.00 92.31 95 LEU A O 1
ATOM 790 N N . GLY A 1 96 ? 2.625 9.737 14.579 1.00 90.00 96 GLY A N 1
ATOM 791 C CA . GLY A 1 96 ? 3.555 8.623 14.397 1.00 90.00 96 GLY A CA 1
ATOM 792 C C . GLY A 1 96 ? 3.162 7.678 13.257 1.00 90.00 96 GLY A C 1
ATOM 793 O O . GLY A 1 96 ? 4.034 7.209 12.528 1.00 90.00 96 GLY A O 1
ATOM 794 N N . GLY A 1 97 ? 1.863 7.428 13.055 1.00 90.50 97 GLY A N 1
ATOM 795 C CA . GLY A 1 97 ? 1.373 6.623 11.932 1.00 90.50 97 GLY A CA 1
ATOM 796 C C . GLY A 1 97 ? 1.600 7.293 10.574 1.00 90.50 97 GLY A C 1
ATOM 797 O O . GLY A 1 97 ? 2.070 6.642 9.635 1.00 90.50 97 GLY A O 1
ATOM 798 N N . LEU A 1 98 ? 1.336 8.599 10.491 1.00 94.44 98 LEU A N 1
ATOM 799 C CA . LEU A 1 98 ? 1.577 9.399 9.286 1.00 94.44 98 LEU A CA 1
ATOM 800 C C . LEU A 1 98 ? 3.071 9.536 8.983 1.00 94.44 98 LEU A C 1
ATOM 802 O O . LEU A 1 98 ? 3.479 9.303 7.851 1.00 94.44 98 LEU A O 1
ATOM 806 N N . VAL A 1 99 ? 3.892 9.832 9.995 1.00 94.62 99 VAL A N 1
ATOM 807 C CA . VAL A 1 99 ? 5.353 9.936 9.863 1.00 94.62 99 VAL A CA 1
ATOM 808 C C . VAL A 1 99 ? 5.943 8.614 9.390 1.00 94.62 99 VAL A C 1
ATOM 810 O O . VAL A 1 99 ? 6.748 8.614 8.470 1.00 94.62 99 VAL A O 1
ATOM 813 N N . ASN A 1 100 ? 5.516 7.479 9.948 1.00 92.88 100 ASN A N 1
ATOM 814 C CA . ASN A 1 100 ? 5.982 6.174 9.480 1.00 92.88 100 ASN A CA 1
ATOM 815 C C . ASN A 1 100 ? 5.641 5.937 7.999 1.00 92.88 100 ASN A C 1
ATOM 817 O O . ASN A 1 100 ? 6.482 5.469 7.238 1.00 92.88 100 ASN A O 1
ATOM 821 N N . SER A 1 101 ? 4.421 6.280 7.585 1.00 94.12 101 SER A N 1
ATOM 822 C CA . SER A 1 101 ? 3.979 6.135 6.192 1.00 94.12 101 SER A CA 1
ATOM 823 C C . SER A 1 101 ? 4.762 7.058 5.252 1.00 94.12 101 SER A C 1
ATOM 825 O O . SER A 1 101 ? 5.223 6.625 4.201 1.00 94.12 101 SER A O 1
ATOM 827 N N . PHE A 1 102 ? 4.999 8.302 5.674 1.00 94.50 102 PHE A N 1
ATOM 828 C CA . PHE A 1 102 ? 5.827 9.268 4.957 1.00 94.50 102 PHE A CA 1
ATOM 829 C C . PHE A 1 102 ? 7.282 8.803 4.828 1.00 94.50 102 PHE A C 1
ATOM 831 O O . PHE A 1 102 ? 7.846 8.854 3.741 1.00 94.50 102 PHE A O 1
ATOM 838 N N . LEU A 1 103 ? 7.879 8.277 5.901 1.00 94.56 103 LEU A N 1
ATOM 839 C CA . LEU A 1 103 ? 9.233 7.725 5.860 1.00 94.56 103 LEU A CA 1
ATOM 840 C C . LEU A 1 103 ? 9.334 6.548 4.888 1.00 94.56 103 LEU A C 1
ATOM 842 O O . LEU A 1 103 ? 10.312 6.472 4.157 1.00 94.56 103 LEU A O 1
ATOM 846 N N . LEU A 1 104 ? 8.330 5.666 4.825 1.00 93.50 104 LEU A N 1
ATOM 847 C CA . LEU A 1 104 ? 8.299 4.582 3.835 1.00 93.50 104 LEU A CA 1
ATOM 848 C C . LEU A 1 104 ? 8.254 5.108 2.397 1.00 93.50 104 LEU A C 1
ATOM 850 O O . LEU A 1 104 ? 8.940 4.564 1.536 1.00 93.50 104 LEU A O 1
ATOM 854 N N . ILE A 1 105 ? 7.505 6.184 2.148 1.00 92.94 105 ILE A N 1
ATOM 855 C CA . ILE A 1 105 ? 7.497 6.862 0.847 1.00 92.94 105 ILE A CA 1
ATOM 856 C C . ILE A 1 105 ? 8.893 7.427 0.549 1.00 92.94 105 ILE A C 1
ATOM 858 O O . ILE A 1 105 ? 9.439 7.159 -0.514 1.00 92.94 105 ILE A O 1
ATOM 862 N N . CYS A 1 106 ? 9.531 8.124 1.491 1.00 94.06 106 CYS A N 1
ATOM 863 C CA . CYS A 1 106 ? 10.904 8.612 1.319 1.00 94.06 106 CYS A CA 1
ATOM 864 C C . CYS A 1 106 ? 11.910 7.475 1.073 1.00 94.06 106 CYS A C 1
ATOM 866 O O . CYS A 1 106 ? 12.789 7.597 0.223 1.00 94.06 106 CYS A O 1
ATOM 868 N N . TYR A 1 107 ? 11.775 6.348 1.774 1.00 93.19 107 TYR A N 1
ATOM 869 C CA . TYR A 1 107 ? 12.618 5.175 1.551 1.00 93.19 107 TYR A CA 1
ATOM 870 C C . TYR A 1 107 ? 12.373 4.526 0.189 1.00 93.19 107 TYR A C 1
ATOM 872 O O . TYR A 1 107 ? 13.330 4.041 -0.401 1.00 93.19 107 TYR A O 1
ATOM 880 N N . SER A 1 108 ? 11.146 4.559 -0.336 1.00 91.56 108 SER A N 1
ATOM 881 C CA . SER A 1 108 ? 10.853 4.163 -1.719 1.00 91.56 108 SER A CA 1
ATOM 882 C C . SER A 1 108 ? 11.657 5.004 -2.712 1.00 91.56 108 SER A C 1
ATOM 884 O O . SER A 1 108 ? 12.329 4.446 -3.571 1.00 91.56 108 SER A O 1
ATOM 886 N N . PHE A 1 109 ? 11.719 6.328 -2.538 1.00 92.62 109 PHE A N 1
ATOM 887 C CA . PHE A 1 109 ? 12.563 7.181 -3.382 1.00 92.62 109 PHE A CA 1
ATOM 888 C C . PHE A 1 109 ? 14.044 6.814 -3.300 1.00 92.62 109 PHE A C 1
ATOM 890 O O . PHE A 1 109 ? 14.697 6.661 -4.325 1.00 92.62 109 PHE A O 1
ATOM 897 N N . ILE A 1 110 ? 14.576 6.624 -2.090 1.00 93.50 110 ILE A N 1
ATOM 898 C CA . ILE A 1 110 ? 15.974 6.205 -1.904 1.00 93.50 110 ILE A CA 1
ATOM 899 C C . ILE A 1 110 ? 16.214 4.847 -2.580 1.00 93.50 110 ILE A C 1
ATOM 901 O O . ILE A 1 110 ? 17.209 4.665 -3.281 1.00 93.50 110 ILE A O 1
ATOM 905 N N . ASN A 1 111 ? 15.290 3.904 -2.412 1.00 89.88 111 ASN A N 1
ATOM 906 C CA . ASN A 1 111 ? 15.360 2.589 -3.031 1.00 89.88 111 ASN A CA 1
ATOM 907 C C . ASN A 1 111 ? 15.376 2.692 -4.565 1.00 89.88 111 ASN A C 1
ATOM 909 O O . ASN A 1 111 ? 16.272 2.145 -5.203 1.00 89.88 111 ASN A O 1
ATOM 913 N N . MET A 1 112 ? 14.454 3.459 -5.149 1.00 90.00 112 MET A N 1
ATOM 914 C CA . MET A 1 112 ? 14.336 3.666 -6.596 1.00 90.00 112 MET A CA 1
ATOM 915 C C . MET A 1 112 ? 15.488 4.468 -7.203 1.00 90.00 112 MET A C 1
ATOM 917 O O . MET A 1 112 ? 15.776 4.304 -8.380 1.00 90.00 112 MET A O 1
ATOM 921 N N . THR A 1 113 ? 16.178 5.300 -6.426 1.00 92.31 113 THR A N 1
ATOM 922 C CA . THR A 1 113 ? 17.367 6.014 -6.908 1.00 92.31 113 THR A CA 1
ATOM 923 C C . THR A 1 113 ? 18.611 5.126 -6.881 1.00 92.31 113 THR A C 1
ATOM 925 O O . THR A 1 113 ? 19.414 5.144 -7.815 1.00 92.31 113 THR A O 1
ATOM 928 N N . PHE A 1 114 ? 18.794 4.336 -5.818 1.00 91.56 114 PHE A N 1
ATOM 929 C CA . PHE A 1 114 ? 20.081 3.693 -5.543 1.00 91.56 114 PHE A CA 1
ATOM 930 C C . PHE A 1 114 ? 20.069 2.168 -5.650 1.00 91.56 114 PHE A C 1
ATOM 932 O O . PHE A 1 114 ? 21.029 1.605 -6.171 1.00 91.56 114 PHE A O 1
ATOM 939 N N . PHE A 1 115 ? 19.031 1.497 -5.152 1.00 85.94 115 PHE A N 1
ATOM 940 C CA . PHE A 1 115 ? 19.100 0.076 -4.781 1.00 85.94 115 PHE A CA 1
ATOM 941 C C . PHE A 1 115 ? 18.159 -0.843 -5.564 1.00 85.94 115 PHE A C 1
ATOM 943 O O . PHE A 1 115 ? 18.263 -2.064 -5.447 1.00 85.94 115 PHE A O 1
ATOM 950 N N . HIS A 1 116 ? 17.243 -0.297 -6.360 1.00 82.88 116 HIS A N 1
ATOM 951 C CA . HIS A 1 116 ? 16.283 -1.110 -7.093 1.00 82.88 116 HIS A CA 1
ATOM 952 C C . HIS A 1 116 ? 16.940 -1.844 -8.272 1.00 82.88 116 HIS A C 1
ATOM 954 O O . HIS A 1 116 ? 17.784 -1.288 -8.964 1.00 82.88 116 HIS A O 1
ATOM 960 N N . HIS A 1 117 ? 16.545 -3.090 -8.532 1.00 76.94 117 HIS A N 1
ATOM 961 C CA . HIS A 1 117 ? 17.035 -3.847 -9.687 1.00 76.94 117 HIS A CA 1
ATOM 962 C C . HIS A 1 117 ? 16.546 -3.250 -11.018 1.00 76.94 117 HIS A C 1
ATOM 964 O O . HIS A 1 117 ? 15.596 -2.463 -11.035 1.00 76.94 117 HIS A O 1
ATOM 970 N N . ARG A 1 118 ? 17.179 -3.657 -12.127 1.00 78.00 118 ARG A N 1
ATOM 971 C CA . ARG A 1 118 ? 16.822 -3.248 -13.494 1.00 78.00 118 ARG A CA 1
ATOM 972 C C . ARG A 1 118 ? 15.356 -3.567 -13.797 1.00 78.00 118 ARG A C 1
ATOM 974 O O . ARG A 1 118 ? 14.968 -4.728 -13.692 1.00 78.00 118 ARG A O 1
ATOM 981 N N . MET A 1 119 ? 14.573 -2.574 -14.210 1.00 76.75 119 MET A N 1
ATOM 982 C CA . MET A 1 119 ? 13.126 -2.716 -14.417 1.00 76.75 119 MET A CA 1
ATOM 983 C C . MET A 1 119 ? 12.682 -2.199 -15.787 1.00 76.75 119 MET A C 1
ATOM 985 O O . MET A 1 119 ? 13.177 -1.154 -16.217 1.00 76.75 119 MET A O 1
ATOM 989 N N . PRO A 1 120 ? 11.751 -2.888 -16.470 1.00 77.94 120 PRO A N 1
ATOM 990 C CA . PRO A 1 120 ? 11.073 -2.332 -17.629 1.00 77.94 120 PRO A CA 1
ATOM 991 C C . PRO A 1 120 ? 10.044 -1.282 -17.180 1.00 77.94 120 PRO A C 1
ATOM 993 O O . PRO A 1 120 ? 9.205 -1.544 -16.321 1.00 77.94 120 PRO A O 1
ATOM 996 N N . PHE A 1 121 ? 10.097 -0.088 -17.761 1.00 80.88 121 PHE A N 1
ATOM 997 C CA . PHE A 1 121 ? 9.099 0.965 -17.579 1.00 80.88 121 PHE A CA 1
ATOM 998 C C . PHE A 1 121 ? 9.023 1.796 -18.865 1.00 80.88 121 PHE A C 1
ATOM 1000 O O . PHE A 1 121 ? 10.039 2.003 -19.520 1.00 80.88 121 PHE A O 1
ATOM 1007 N N . ASN A 1 122 ? 7.830 2.228 -19.281 1.00 78.44 122 ASN A N 1
ATOM 1008 C CA . ASN A 1 122 ? 7.637 3.084 -20.466 1.00 78.44 122 ASN A CA 1
ATOM 1009 C C . ASN A 1 122 ? 8.418 2.627 -21.732 1.00 78.44 122 ASN A C 1
ATOM 1011 O O . ASN A 1 122 ? 9.064 3.419 -22.416 1.00 78.44 122 ASN A O 1
ATOM 1015 N N . GLY A 1 123 ? 8.437 1.315 -22.001 1.00 75.56 123 GLY A N 1
ATOM 1016 C CA . GLY A 1 123 ? 9.116 0.728 -23.166 1.00 75.56 123 GLY A CA 1
ATOM 1017 C C . GLY A 1 123 ? 10.651 0.674 -23.103 1.00 75.56 123 GLY A C 1
ATOM 1018 O O . GLY A 1 123 ? 11.283 0.280 -24.084 1.00 75.56 123 GLY A O 1
ATOM 1019 N N . ARG A 1 124 ? 11.276 1.042 -21.977 1.00 80.00 124 ARG A N 1
ATOM 1020 C CA . ARG A 1 124 ? 12.734 0.988 -21.775 1.00 80.00 124 ARG A CA 1
ATOM 1021 C C . ARG A 1 124 ? 13.087 0.270 -20.479 1.00 80.00 124 ARG A C 1
ATOM 1023 O O . ARG A 1 124 ? 12.292 0.195 -19.550 1.00 80.00 124 ARG A O 1
ATOM 1030 N N . PHE A 1 125 ? 14.302 -0.266 -20.409 1.00 83.06 125 PHE A N 1
ATOM 1031 C CA . PHE A 1 125 ? 14.836 -0.772 -19.149 1.00 83.06 125 PHE A CA 1
ATOM 1032 C C . PHE A 1 125 ? 15.613 0.328 -18.442 1.00 83.06 125 PHE A C 1
ATOM 1034 O O . PHE A 1 125 ? 16.560 0.868 -19.010 1.00 83.06 125 PHE A O 1
ATOM 1041 N N . TYR A 1 126 ? 15.249 0.590 -17.195 1.00 85.19 126 TYR A N 1
ATOM 1042 C CA . TYR A 1 126 ? 15.937 1.539 -16.336 1.00 85.19 126 TYR A CA 1
ATOM 1043 C C . TYR A 1 126 ? 16.757 0.819 -15.274 1.00 85.19 126 TYR A C 1
ATOM 1045 O O . TYR A 1 126 ? 16.436 -0.297 -14.858 1.00 85.19 126 TYR A O 1
ATOM 1053 N N . GLU A 1 127 ? 17.817 1.480 -14.828 1.00 87.44 127 GLU A N 1
ATOM 1054 C CA . GLU A 1 127 ? 18.753 0.984 -13.826 1.00 87.44 127 GLU A CA 1
ATOM 1055 C C . GLU A 1 127 ? 18.936 2.028 -12.725 1.00 87.44 127 GLU A C 1
ATOM 1057 O O . GLU A 1 127 ? 18.882 3.231 -12.979 1.00 87.44 127 GLU A O 1
ATOM 1062 N N . THR A 1 128 ? 19.171 1.565 -11.499 1.00 90.19 128 THR A N 1
ATOM 1063 C CA . THR A 1 128 ? 19.488 2.451 -10.371 1.00 90.19 128 THR A CA 1
ATOM 1064 C C . THR A 1 128 ? 20.985 2.641 -10.219 1.00 90.19 128 THR A C 1
ATOM 1066 O O . THR A 1 128 ? 21.776 1.851 -10.732 1.00 90.19 128 THR A O 1
ATOM 1069 N N . LEU A 1 129 ? 21.388 3.684 -9.493 1.00 91.31 129 LEU A N 1
ATOM 1070 C CA . LEU A 1 129 ? 22.785 4.111 -9.437 1.00 91.31 129 LEU A CA 1
ATOM 1071 C C . LEU A 1 129 ? 23.736 3.018 -8.935 1.00 91.31 129 LEU A C 1
ATOM 1073 O O . LEU A 1 129 ? 24.735 2.742 -9.593 1.00 91.31 129 LEU A O 1
ATOM 1077 N N . ILE A 1 130 ? 23.445 2.375 -7.798 1.00 89.31 130 ILE A N 1
ATOM 1078 C CA . ILE A 1 130 ? 24.368 1.391 -7.211 1.00 89.31 130 ILE A CA 1
ATOM 1079 C C . ILE A 1 130 ? 24.238 0.048 -7.922 1.00 89.31 130 ILE A C 1
ATOM 1081 O O . ILE A 1 130 ? 25.249 -0.540 -8.299 1.00 89.31 130 ILE A O 1
ATOM 1085 N N . THR A 1 131 ? 23.016 -0.448 -8.132 1.00 84.06 131 THR A N 1
ATOM 1086 C CA . THR A 1 131 ? 22.852 -1.763 -8.775 1.00 84.06 131 THR A CA 1
ATOM 1087 C C . THR A 1 131 ? 23.295 -1.749 -10.235 1.00 84.06 131 THR A C 1
ATOM 1089 O O . THR A 1 131 ? 23.960 -2.686 -10.666 1.00 84.06 131 THR A O 1
ATOM 1092 N N . GLY A 1 132 ? 23.005 -0.672 -10.972 1.00 85.12 132 GLY A N 1
ATOM 1093 C CA . GLY A 1 132 ? 23.463 -0.473 -12.343 1.00 85.12 132 GLY A CA 1
ATOM 1094 C C . GLY A 1 132 ? 24.981 -0.364 -12.417 1.00 85.12 132 GLY A C 1
ATOM 1095 O O . GLY A 1 132 ? 25.587 -1.010 -13.267 1.00 85.12 132 GLY A O 1
ATOM 1096 N N . PHE A 1 133 ? 25.610 0.349 -11.472 1.00 88.44 133 PHE A N 1
ATOM 1097 C CA . PHE A 1 133 ? 27.070 0.413 -11.385 1.00 88.44 133 PHE A CA 1
ATOM 1098 C C . PHE A 1 133 ? 27.704 -0.959 -11.146 1.00 88.44 133 PHE A C 1
ATOM 1100 O O . PHE A 1 133 ? 28.643 -1.332 -11.845 1.00 88.44 133 PHE A O 1
ATOM 1107 N N . ILE A 1 134 ? 27.174 -1.735 -10.195 1.00 85.94 134 ILE A N 1
ATOM 1108 C CA . ILE A 1 134 ? 27.658 -3.093 -9.910 1.00 85.94 134 ILE A CA 1
ATOM 1109 C C . ILE A 1 134 ? 27.478 -3.998 -11.134 1.00 85.94 134 ILE A C 1
ATOM 1111 O O . ILE A 1 134 ? 28.376 -4.770 -11.459 1.00 85.94 134 ILE A O 1
ATOM 1115 N N . TRP A 1 135 ? 26.335 -3.902 -11.816 1.00 80.12 135 TRP A N 1
ATOM 1116 C CA . TRP A 1 135 ? 26.006 -4.766 -12.947 1.00 80.12 135 TRP A CA 1
ATOM 1117 C C . TRP A 1 135 ? 26.817 -4.438 -14.210 1.00 80.12 135 TRP A C 1
ATOM 1119 O O . TRP A 1 135 ? 27.311 -5.350 -14.868 1.00 80.12 135 TRP A O 1
ATOM 1129 N N . LYS A 1 136 ? 27.000 -3.151 -14.536 1.00 84.12 136 LYS A N 1
ATOM 1130 C CA . LYS A 1 136 ? 27.750 -2.696 -15.724 1.00 84.12 136 LYS A CA 1
ATOM 1131 C C . LYS A 1 136 ? 29.251 -2.536 -15.493 1.00 84.12 136 LYS A C 1
ATOM 1133 O O . LYS A 1 136 ? 29.992 -2.376 -16.461 1.00 84.12 136 LYS A O 1
ATOM 1138 N N . GLY A 1 137 ? 29.698 -2.475 -14.239 1.00 86.88 137 GLY A N 1
ATOM 1139 C CA . GLY A 1 137 ? 31.063 -2.072 -13.882 1.00 86.88 137 GLY A CA 1
ATOM 1140 C C . GLY A 1 137 ? 31.394 -0.610 -14.225 1.00 86.88 137 GLY A C 1
ATOM 1141 O O . GLY A 1 137 ? 32.561 -0.230 -14.231 1.00 86.88 137 GLY A O 1
ATOM 1142 N N . SER A 1 138 ? 30.388 0.206 -14.552 1.00 90.00 138 SER A N 1
ATOM 1143 C CA . SER A 1 138 ? 30.518 1.611 -14.959 1.00 90.00 138 SER A CA 1
ATOM 1144 C C . SER A 1 138 ? 29.263 2.399 -14.576 1.00 90.00 138 SER A C 1
ATOM 1146 O O . SER A 1 138 ? 28.239 1.805 -14.242 1.00 90.00 138 SER A O 1
ATOM 1148 N N . ALA A 1 139 ? 29.342 3.734 -14.576 1.00 89.06 139 ALA A N 1
ATOM 1149 C CA . ALA A 1 139 ? 28.208 4.582 -14.208 1.00 89.06 139 ALA A CA 1
ATOM 1150 C C . ALA A 1 139 ? 26.982 4.275 -15.096 1.00 89.06 139 ALA A C 1
ATOM 1152 O O . ALA A 1 139 ? 27.104 4.333 -16.323 1.00 89.06 139 ALA A O 1
ATOM 1153 N N . PRO A 1 140 ? 25.818 3.932 -14.511 1.00 87.88 140 PRO A N 1
ATOM 1154 C CA . PRO A 1 140 ? 24.621 3.656 -15.290 1.00 87.88 140 PRO A CA 1
ATOM 1155 C C . PRO A 1 140 ? 24.022 4.953 -15.845 1.00 87.88 140 PRO A C 1
ATOM 1157 O O . PRO A 1 140 ? 24.172 6.024 -15.257 1.00 87.88 140 PRO A O 1
ATOM 1160 N N . ASP A 1 141 ? 23.301 4.835 -16.959 1.00 86.25 141 ASP A N 1
ATOM 1161 C CA . ASP A 1 141 ? 22.524 5.929 -17.545 1.00 86.25 141 ASP A CA 1
ATOM 1162 C C . ASP A 1 141 ? 21.229 6.123 -16.740 1.00 86.25 141 ASP A C 1
ATOM 1164 O O . ASP A 1 141 ? 20.188 5.522 -17.018 1.00 86.25 141 ASP A O 1
ATOM 1168 N N . PHE A 1 142 ? 21.340 6.859 -15.635 1.00 89.62 142 PHE A N 1
ATOM 1169 C CA . PHE A 1 142 ? 20.242 7.077 -14.702 1.00 89.62 142 PHE A CA 1
ATOM 1170 C C . PHE A 1 142 ? 19.234 8.083 -15.266 1.00 89.62 142 PHE A C 1
ATOM 1172 O O . PHE A 1 142 ? 19.581 9.231 -15.540 1.00 89.62 142 PHE A O 1
ATOM 1179 N N . SER A 1 143 ? 17.966 7.678 -15.347 1.00 89.62 143 SER A N 1
ATOM 1180 C CA . SER A 1 143 ? 16.852 8.561 -15.704 1.00 89.62 143 SER A CA 1
ATOM 1181 C C . SER A 1 143 ? 15.933 8.800 -14.511 1.00 89.62 143 SER A C 1
ATOM 1183 O O . SER A 1 143 ? 15.610 7.876 -13.764 1.00 89.62 143 SER A O 1
ATOM 1185 N N . ILE A 1 144 ? 15.448 10.038 -14.387 1.00 89.69 144 ILE A N 1
ATOM 1186 C CA . ILE A 1 144 ? 14.433 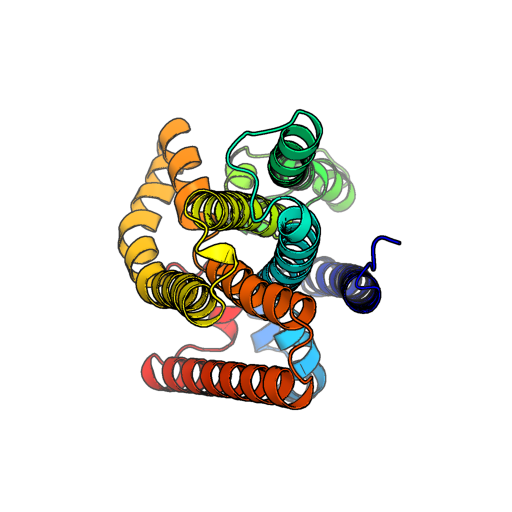10.444 -13.405 1.00 89.69 144 ILE A CA 1
ATOM 1187 C C . ILE A 1 144 ? 13.116 9.685 -13.620 1.00 89.69 144 ILE A C 1
ATOM 1189 O O . ILE A 1 144 ? 12.378 9.479 -12.656 1.00 89.69 144 ILE A O 1
ATOM 1193 N N . ASP A 1 145 ? 12.850 9.195 -14.834 1.00 88.69 145 ASP A N 1
ATOM 1194 C CA . ASP A 1 145 ? 11.632 8.449 -15.163 1.00 88.69 145 ASP A CA 1
ATOM 1195 C C . ASP A 1 145 ? 11.424 7.236 -14.252 1.00 88.69 145 ASP A C 1
ATOM 1197 O O . ASP A 1 145 ? 10.293 6.906 -13.893 1.00 88.69 145 ASP A O 1
ATOM 1201 N N . ILE A 1 146 ? 12.519 6.595 -13.821 1.00 88.00 146 ILE A N 1
ATOM 1202 C CA . ILE A 1 146 ? 12.459 5.430 -12.934 1.00 88.00 146 ILE A CA 1
ATOM 1203 C C . ILE A 1 146 ? 11.791 5.771 -11.597 1.00 88.00 146 ILE A C 1
ATOM 1205 O O . ILE A 1 146 ? 11.182 4.910 -10.968 1.00 88.00 146 ILE A O 1
ATOM 1209 N N . LEU A 1 147 ? 11.841 7.036 -11.169 1.00 90.50 147 LEU A N 1
ATOM 1210 C CA . LEU A 1 147 ? 11.205 7.485 -9.938 1.00 90.50 147 LEU A CA 1
ATOM 1211 C C . LEU A 1 147 ? 9.680 7.511 -10.049 1.00 90.50 147 LEU A C 1
ATOM 1213 O O . LEU A 1 147 ? 9.026 7.575 -9.011 1.00 90.50 147 LEU A O 1
ATOM 1217 N N . PHE A 1 148 ? 9.097 7.442 -11.248 1.00 89.38 148 PHE A N 1
ATOM 1218 C CA . PHE A 1 148 ? 7.650 7.316 -11.433 1.00 89.38 148 PHE A CA 1
ATOM 1219 C C . PHE A 1 148 ? 7.157 5.871 -11.333 1.00 89.38 148 PHE A C 1
ATOM 1221 O O . PHE A 1 148 ? 5.967 5.650 -11.111 1.00 89.38 148 PHE A O 1
ATOM 1228 N N . TYR A 1 149 ? 8.060 4.890 -11.378 1.00 85.56 149 TYR A N 1
ATOM 1229 C CA . TYR A 1 149 ? 7.721 3.512 -11.058 1.00 85.56 149 TYR A CA 1
ATOM 1230 C C . TYR A 1 149 ? 7.339 3.385 -9.573 1.00 85.56 149 TYR A C 1
ATOM 1232 O O . TYR A 1 149 ? 7.966 3.973 -8.683 1.00 85.56 149 TYR A O 1
ATOM 1240 N N . THR A 1 150 ? 6.277 2.628 -9.292 1.00 84.69 150 THR A N 1
ATOM 1241 C CA . THR A 1 150 ? 5.770 2.436 -7.926 1.00 84.69 150 THR A CA 1
ATOM 1242 C C . THR A 1 150 ? 6.223 1.083 -7.394 1.00 84.69 150 THR A C 1
ATOM 1244 O O . THR A 1 150 ? 5.651 0.043 -7.717 1.00 84.69 150 THR A O 1
ATOM 1247 N N . ASP A 1 151 ? 7.252 1.094 -6.550 1.00 85.25 151 ASP A N 1
ATOM 1248 C CA . ASP A 1 151 ? 7.757 -0.111 -5.894 1.00 85.25 151 ASP A CA 1
ATOM 1249 C C . ASP A 1 151 ? 6.871 -0.564 -4.718 1.00 85.25 151 ASP A C 1
ATOM 1251 O O . ASP A 1 151 ? 5.877 0.068 -4.339 1.00 85.25 151 ASP A O 1
ATOM 1255 N N . ALA A 1 152 ? 7.224 -1.702 -4.116 1.00 84.31 152 ALA A N 1
ATOM 1256 C CA . ALA A 1 152 ? 6.481 -2.252 -2.987 1.00 84.31 152 ALA A CA 1
ATOM 1257 C C . ALA A 1 152 ? 6.483 -1.309 -1.767 1.00 84.31 152 ALA A C 1
ATOM 1259 O O . ALA A 1 152 ? 5.459 -1.186 -1.095 1.00 84.31 152 ALA A O 1
ATOM 1260 N N . LEU A 1 153 ? 7.596 -0.615 -1.488 1.00 87.81 153 LEU A N 1
ATOM 1261 C CA . LEU A 1 153 ? 7.682 0.330 -0.369 1.00 87.81 153 LEU A CA 1
ATOM 1262 C C . LEU A 1 153 ? 6.757 1.530 -0.574 1.00 87.81 153 LEU A C 1
ATOM 1264 O O . LEU A 1 153 ? 6.037 1.898 0.356 1.00 87.81 153 LEU A O 1
ATOM 1268 N N . GLY A 1 154 ? 6.728 2.093 -1.785 1.00 90.12 154 GLY A N 1
ATOM 1269 C CA . GLY A 1 154 ? 5.831 3.186 -2.144 1.00 90.12 154 GLY A CA 1
ATOM 1270 C C . GLY A 1 154 ? 4.370 2.767 -2.002 1.00 90.12 154 GLY A C 1
ATOM 1271 O O . GLY A 1 154 ? 3.591 3.455 -1.341 1.00 90.12 154 GLY A O 1
ATOM 1272 N N . ASN A 1 155 ? 4.025 1.580 -2.511 1.00 90.38 155 ASN A N 1
ATOM 1273 C CA . ASN A 1 155 ? 2.695 0.991 -2.356 1.00 90.38 155 ASN A CA 1
ATOM 1274 C C . ASN A 1 155 ? 2.275 0.860 -0.885 1.00 90.38 155 ASN A C 1
ATOM 1276 O O . ASN A 1 155 ? 1.171 1.271 -0.522 1.00 90.38 155 ASN A O 1
ATOM 1280 N N . ILE A 1 156 ? 3.145 0.324 -0.021 1.00 91.88 156 ILE A N 1
ATOM 1281 C CA . ILE A 1 156 ? 2.869 0.191 1.418 1.00 91.88 156 ILE A CA 1
ATOM 1282 C C . ILE A 1 156 ? 2.720 1.566 2.065 1.00 91.88 156 ILE A C 1
ATOM 1284 O O . ILE A 1 156 ? 1.743 1.795 2.775 1.00 91.88 156 ILE A O 1
ATOM 1288 N N . GLY A 1 157 ? 3.663 2.478 1.825 1.00 93.44 157 GLY A N 1
ATOM 1289 C CA . GLY A 1 157 ? 3.671 3.808 2.429 1.00 93.44 157 GLY A CA 1
ATOM 1290 C C . GLY A 1 157 ? 2.408 4.600 2.101 1.00 93.44 157 GLY A C 1
ATOM 1291 O O . GLY A 1 157 ? 1.727 5.070 3.011 1.00 93.44 157 GLY A O 1
ATOM 1292 N N . ILE A 1 158 ? 2.040 4.681 0.821 1.00 93.25 158 ILE A N 1
ATOM 1293 C CA . ILE A 1 158 ? 0.850 5.422 0.383 1.00 93.25 158 ILE A CA 1
ATOM 1294 C C . ILE A 1 158 ? -0.429 4.747 0.895 1.00 93.25 158 ILE A C 1
ATOM 1296 O O . ILE A 1 158 ? -1.306 5.415 1.443 1.00 93.25 158 ILE A O 1
ATOM 1300 N N . SER A 1 159 ? -0.524 3.417 0.805 1.00 94.44 159 SER A N 1
ATOM 1301 C CA . SER A 1 159 ? -1.707 2.692 1.287 1.00 94.44 159 SER A CA 1
ATOM 1302 C C . SER A 1 159 ? -1.920 2.864 2.791 1.00 94.44 159 SER A C 1
ATOM 1304 O O . SER A 1 159 ? -3.045 3.081 3.241 1.00 94.44 159 SER A O 1
ATOM 1306 N N . LEU A 1 160 ? -0.844 2.803 3.584 1.00 95.06 160 LEU A N 1
ATOM 1307 C CA . LEU A 1 160 ? -0.914 3.037 5.026 1.00 95.06 160 LEU A CA 1
ATOM 1308 C C . LEU A 1 160 ? -1.275 4.481 5.363 1.00 95.06 160 LEU A C 1
ATOM 1310 O O . LEU A 1 160 ? -1.993 4.695 6.336 1.00 95.06 160 LEU A O 1
ATOM 1314 N N . PHE A 1 161 ? -0.826 5.453 4.568 1.00 95.38 161 PHE A N 1
ATOM 1315 C CA . PHE A 1 161 ? -1.182 6.855 4.755 1.00 95.38 161 PHE A CA 1
ATOM 1316 C C . PHE A 1 161 ? -2.702 7.061 4.653 1.00 95.38 161 PHE A C 1
ATOM 1318 O O . PHE A 1 161 ? -3.320 7.567 5.592 1.00 95.38 161 PHE A O 1
ATOM 1325 N N . PHE A 1 162 ? -3.332 6.593 3.571 1.00 95.31 162 PHE A N 1
ATOM 1326 C CA . PHE A 1 162 ? -4.786 6.710 3.386 1.00 95.31 162 PHE A CA 1
ATOM 1327 C C . PHE A 1 162 ? -5.587 5.868 4.384 1.00 95.31 162 PHE A C 1
ATOM 1329 O O . PHE A 1 162 ? -6.593 6.337 4.932 1.00 95.31 162 PHE A O 1
ATOM 1336 N N . LEU A 1 163 ? -5.113 4.658 4.695 1.00 96.94 163 LEU A N 1
ATOM 1337 C CA . LEU A 1 163 ? -5.715 3.840 5.742 1.00 96.94 163 LEU A CA 1
ATOM 1338 C C . LEU A 1 163 ? -5.681 4.564 7.095 1.00 96.94 163 LEU A C 1
ATOM 1340 O O . LEU A 1 163 ? -6.689 4.585 7.799 1.00 96.94 163 LEU A O 1
ATOM 1344 N N . HIS A 1 164 ? -4.556 5.190 7.450 1.00 96.94 164 HIS A N 1
ATOM 1345 C CA . HIS A 1 164 ? -4.416 5.943 8.693 1.00 96.94 164 HIS A CA 1
ATOM 1346 C C . HIS A 1 164 ? -5.418 7.096 8.769 1.00 96.94 164 HIS A C 1
ATOM 1348 O O . HIS A 1 164 ? -6.105 7.244 9.779 1.00 96.94 164 HIS A O 1
ATOM 1354 N N . LEU A 1 165 ? -5.551 7.876 7.690 1.00 96.25 165 LEU A N 1
ATOM 1355 C CA . LEU A 1 165 ? -6.542 8.952 7.603 1.00 96.25 165 LEU A CA 1
ATOM 1356 C C . LEU A 1 165 ? -7.971 8.425 7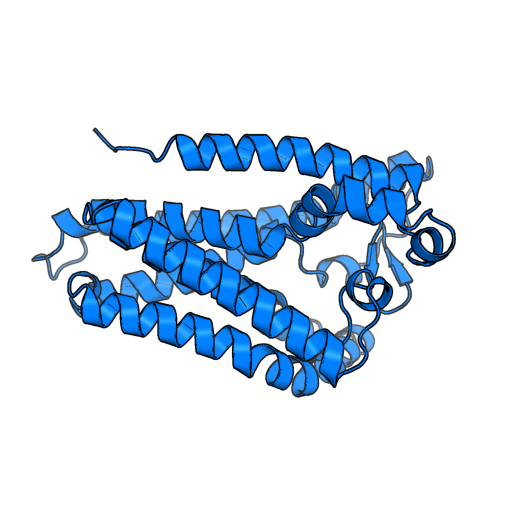.768 1.00 96.25 165 LEU A C 1
ATOM 1358 O O . LEU A 1 165 ? -8.767 9.025 8.487 1.00 96.25 165 LEU A O 1
ATOM 1362 N N . THR A 1 166 ? -8.280 7.275 7.167 1.00 96.88 166 THR A N 1
ATOM 1363 C CA . THR A 1 166 ? -9.609 6.656 7.277 1.00 96.88 166 THR A CA 1
ATOM 1364 C C . THR A 1 166 ? -9.902 6.207 8.705 1.00 96.88 166 THR A C 1
ATOM 1366 O O . THR A 1 166 ? -10.957 6.521 9.251 1.00 96.88 166 THR A O 1
ATOM 1369 N N . LEU A 1 167 ? -8.962 5.507 9.346 1.00 96.44 167 LEU A N 1
ATOM 1370 C CA . LEU A 1 167 ? -9.113 5.064 10.734 1.00 96.44 167 LEU A CA 1
ATOM 1371 C C . LEU A 1 167 ? -9.194 6.250 11.701 1.00 96.44 167 LEU A C 1
ATOM 1373 O O . LEU A 1 167 ? -9.944 6.195 12.674 1.00 96.44 167 LEU A O 1
ATOM 1377 N N . TYR A 1 168 ? -8.459 7.329 11.429 1.00 94.88 168 TYR A N 1
ATOM 1378 C CA . TYR A 1 168 ? -8.567 8.575 12.181 1.00 94.88 168 TYR A CA 1
ATOM 1379 C C . TYR A 1 168 ? -9.953 9.211 12.020 1.00 94.88 168 TYR A C 1
ATOM 1381 O O . TYR A 1 168 ? -10.557 9.589 13.021 1.00 94.88 168 TYR A O 1
ATOM 1389 N N . ALA A 1 169 ? -10.483 9.289 10.797 1.00 95.25 169 ALA A N 1
ATOM 1390 C CA . ALA A 1 169 ? -11.817 9.828 10.539 1.00 95.25 169 ALA A CA 1
ATOM 1391 C C . ALA A 1 169 ? -12.904 9.023 11.270 1.00 95.25 169 ALA A C 1
ATOM 1393 O O . ALA A 1 169 ? -13.695 9.608 12.008 1.00 95.25 169 ALA A O 1
ATOM 1394 N N . LEU A 1 170 ? -12.869 7.689 11.163 1.00 95.31 170 LEU A N 1
ATOM 1395 C CA . LEU A 1 170 ? -13.779 6.791 11.886 1.00 95.31 170 LEU A CA 1
ATOM 1396 C C . LEU A 1 170 ? -13.646 6.928 13.407 1.00 95.31 170 LEU A C 1
ATOM 1398 O O . LEU A 1 170 ? -14.624 6.808 14.142 1.00 95.31 170 LEU A O 1
ATOM 1402 N N . TRP A 1 171 ? -12.435 7.167 13.914 1.00 94.06 171 TRP A N 1
ATOM 1403 C CA . TRP A 1 171 ? -12.237 7.414 15.339 1.00 94.06 171 TRP A CA 1
ATOM 1404 C C . TRP A 1 171 ? -12.867 8.743 15.770 1.00 94.06 171 TRP A C 1
ATOM 1406 O O . TRP A 1 171 ? -13.536 8.790 16.799 1.00 94.06 171 TRP A O 1
ATOM 1416 N N . ARG A 1 172 ? -12.704 9.811 14.976 1.00 91.44 172 ARG A N 1
ATOM 1417 C CA . ARG A 1 172 ? -13.279 11.135 15.269 1.00 91.44 172 ARG A CA 1
ATOM 1418 C C . ARG A 1 172 ? -14.806 11.126 15.285 1.00 91.44 172 ARG A C 1
ATOM 1420 O O . ARG A 1 172 ? -15.379 11.879 16.066 1.00 91.44 172 ARG A O 1
ATOM 1427 N N . THR A 1 173 ? -15.447 10.288 14.472 1.00 91.38 173 THR A N 1
ATOM 1428 C CA . THR A 1 173 ? -16.907 10.097 14.488 1.00 91.38 173 THR A CA 1
ATOM 1429 C C . THR A 1 173 ? -17.375 9.114 15.568 1.00 91.38 173 THR A C 1
ATOM 1431 O O . THR A 1 173 ? -18.574 8.975 15.788 1.00 91.38 173 THR A O 1
ATOM 1434 N N . GLY A 1 174 ? -16.457 8.430 16.263 1.00 90.00 174 GLY A N 1
ATOM 1435 C CA . GLY A 1 174 ? -16.761 7.358 17.221 1.00 90.00 174 GLY A CA 1
ATOM 1436 C C . GLY A 1 174 ? -17.152 6.027 16.565 1.00 90.00 174 GLY A C 1
ATOM 1437 O O . GLY A 1 174 ? -17.245 5.002 17.244 1.00 90.00 174 GLY A O 1
ATOM 1438 N N . GLU A 1 175 ? -17.317 6.016 15.243 1.00 93.56 175 GLU A N 1
ATOM 1439 C CA . GLU A 1 175 ? -17.763 4.874 14.448 1.00 93.56 175 GLU A CA 1
ATOM 1440 C C . GLU A 1 175 ? -16.722 3.754 14.369 1.00 93.56 175 GLU A C 1
ATOM 1442 O O . GLU A 1 175 ? -17.095 2.602 14.154 1.00 93.56 175 GLU A O 1
ATOM 1447 N N . LEU A 1 176 ? -15.436 4.058 14.612 1.00 93.06 176 LEU A N 1
ATOM 1448 C CA . LEU A 1 176 ? -14.350 3.066 14.659 1.00 93.06 176 LEU A CA 1
ATOM 1449 C C . LEU A 1 176 ? -14.655 1.911 15.626 1.00 93.06 176 LEU A C 1
ATOM 1451 O O . LEU A 1 176 ? -14.194 0.792 15.418 1.00 93.06 176 LEU A O 1
ATOM 1455 N N . PHE A 1 177 ? -15.418 2.187 16.687 1.00 93.00 177 PHE A N 1
ATOM 1456 C CA . PHE A 1 177 ? -15.774 1.204 17.710 1.00 93.00 177 PHE A CA 1
ATOM 1457 C C . PHE A 1 177 ? -17.129 0.527 17.462 1.00 93.00 177 PHE A C 1
ATOM 1459 O O . PHE A 1 177 ? -17.518 -0.353 18.232 1.00 93.00 177 PHE A O 1
ATOM 1466 N N . ASP A 1 178 ? -17.852 0.912 16.405 1.00 93.25 178 ASP A N 1
ATOM 1467 C CA . ASP A 1 178 ? -18.934 0.104 15.852 1.00 93.25 178 ASP A CA 1
ATOM 1468 C C . ASP A 1 178 ? -18.336 -0.868 14.834 1.00 93.25 178 ASP A C 1
ATOM 1470 O O . ASP A 1 178 ? -18.063 -0.531 13.678 1.00 93.25 178 ASP A O 1
ATOM 1474 N N . ARG A 1 179 ? -18.167 -2.116 15.276 1.00 90.88 179 ARG A N 1
ATOM 1475 C CA . ARG A 1 179 ? -17.637 -3.209 14.460 1.00 90.88 179 ARG A CA 1
ATOM 1476 C C . ARG A 1 179 ? -18.354 -3.355 13.120 1.00 90.88 179 ARG A C 1
ATOM 1478 O O . ARG A 1 179 ? -17.703 -3.530 12.093 1.00 90.88 179 ARG A O 1
ATOM 1485 N N . ARG A 1 180 ? -19.693 -3.361 13.117 1.00 91.94 180 ARG A N 1
ATOM 1486 C CA . ARG A 1 180 ? -20.470 -3.641 11.896 1.00 91.94 180 ARG A CA 1
ATOM 1487 C C . ARG A 1 180 ? -20.292 -2.508 10.903 1.00 91.94 180 ARG A C 1
ATOM 1489 O O . ARG A 1 180 ? -20.057 -2.764 9.723 1.00 91.94 180 ARG A O 1
ATOM 1496 N N . TYR A 1 181 ? -20.374 -1.277 11.395 1.00 94.50 181 TYR A N 1
ATOM 1497 C CA . TYR A 1 181 ? -20.180 -0.097 10.574 1.00 94.50 181 TYR A CA 1
ATOM 1498 C C . TYR A 1 181 ? -18.753 -0.029 10.024 1.00 94.50 181 TYR A C 1
ATOM 1500 O O . TYR A 1 181 ? -18.568 0.051 8.811 1.00 94.50 181 TYR A O 1
ATOM 1508 N N . THR A 1 182 ? -17.748 -0.169 10.889 1.00 95.25 182 THR A N 1
ATOM 1509 C CA . THR A 1 182 ? -16.332 -0.124 10.508 1.00 95.25 182 THR A CA 1
ATOM 1510 C C . THR A 1 182 ? -15.985 -1.195 9.481 1.00 95.25 182 THR A C 1
ATOM 1512 O O . THR A 1 182 ? -15.362 -0.891 8.466 1.00 95.25 182 THR A O 1
ATOM 1515 N N . PHE A 1 183 ? -16.432 -2.441 9.672 1.00 94.56 183 PHE A N 1
ATOM 1516 C CA . PHE A 1 183 ? -16.163 -3.513 8.709 1.00 94.56 183 PHE A CA 1
ATOM 1517 C C . PHE A 1 183 ? -16.821 -3.232 7.360 1.00 94.56 183 PHE A C 1
ATOM 1519 O O . PHE A 1 183 ? -16.197 -3.462 6.325 1.00 94.56 183 PHE A O 1
ATOM 1526 N N . ARG A 1 184 ? -18.049 -2.699 7.361 1.00 94.81 184 ARG A N 1
ATOM 1527 C CA . ARG A 1 184 ? -18.755 -2.318 6.134 1.00 94.81 184 ARG A CA 1
ATOM 1528 C C . ARG A 1 184 ? -18.033 -1.195 5.393 1.00 94.81 184 ARG A C 1
ATOM 1530 O O . ARG A 1 184 ? -17.882 -1.304 4.184 1.00 94.81 184 ARG A O 1
ATOM 1537 N N . ILE A 1 185 ? -17.568 -0.158 6.091 1.00 97.06 185 ILE A N 1
ATOM 1538 C CA . ILE A 1 185 ? -16.832 0.952 5.470 1.00 97.06 185 ILE A CA 1
ATOM 1539 C C . ILE A 1 185 ? -15.498 0.472 4.899 1.00 97.06 185 ILE A C 1
ATOM 1541 O O . ILE A 1 185 ? -15.235 0.693 3.723 1.00 97.06 185 ILE A O 1
ATOM 1545 N N . LEU A 1 186 ? -14.676 -0.233 5.684 1.00 96.94 186 LEU A N 1
ATOM 1546 C CA . LEU A 1 186 ? -13.360 -0.692 5.220 1.00 96.94 186 LEU A CA 1
ATOM 1547 C C . LEU A 1 186 ? -13.479 -1.682 4.053 1.00 96.94 186 LEU A C 1
ATOM 1549 O O . LEU A 1 186 ? -12.752 -1.560 3.071 1.00 96.94 186 LEU A O 1
ATOM 1553 N N . THR A 1 187 ? -14.424 -2.625 4.126 1.00 94.38 187 THR A N 1
ATOM 1554 C CA . THR A 1 187 ? -14.682 -3.570 3.026 1.00 94.38 187 THR A CA 1
ATOM 1555 C C . THR A 1 187 ? -15.272 -2.853 1.815 1.00 94.38 187 THR A C 1
ATOM 1557 O O . THR A 1 187 ? -14.867 -3.128 0.693 1.00 94.38 187 THR A O 1
ATOM 1560 N N . GLY A 1 188 ? -16.187 -1.902 2.023 1.00 94.81 188 GLY A N 1
ATOM 1561 C CA . GLY A 1 188 ? -16.770 -1.096 0.952 1.00 94.81 188 GLY A CA 1
ATOM 1562 C C . GLY A 1 188 ? -15.711 -0.297 0.198 1.00 94.81 188 GLY A C 1
ATOM 1563 O O . GLY A 1 188 ? -15.682 -0.348 -1.028 1.00 94.81 188 GLY A O 1
ATOM 1564 N N . ILE A 1 189 ? -14.791 0.357 0.917 1.00 96.25 189 ILE A N 1
ATOM 1565 C CA . ILE A 1 189 ? -13.644 1.052 0.320 1.00 96.25 189 ILE A CA 1
ATOM 1566 C C . ILE A 1 189 ? -12.766 0.054 -0.438 1.00 96.25 189 ILE A C 1
ATOM 1568 O O . ILE A 1 189 ? -12.463 0.294 -1.599 1.00 96.25 189 ILE A O 1
ATOM 1572 N N . ALA A 1 190 ? -12.411 -1.088 0.158 1.00 93.75 190 ALA A N 1
ATOM 1573 C CA . ALA A 1 190 ? -11.594 -2.094 -0.518 1.00 93.75 190 ALA A CA 1
ATOM 1574 C C . ALA A 1 190 ? -12.215 -2.580 -1.839 1.00 93.75 190 ALA A C 1
ATOM 1576 O O . ALA A 1 190 ? -11.533 -2.614 -2.859 1.00 93.75 190 ALA A O 1
ATOM 1577 N N . LEU A 1 191 ? -13.507 -2.921 -1.833 1.00 91.06 191 LEU A N 1
ATOM 1578 C CA . LEU A 1 191 ? -14.224 -3.362 -3.030 1.00 91.06 191 LEU A CA 1
ATOM 1579 C C . LEU A 1 191 ? -14.314 -2.241 -4.070 1.00 91.06 191 LEU A C 1
ATOM 1581 O O . LEU A 1 191 ? -14.068 -2.480 -5.245 1.00 91.06 191 LEU A O 1
ATOM 1585 N N . THR A 1 192 ? -14.598 -1.012 -3.634 1.00 92.31 192 THR A N 1
ATOM 1586 C CA . THR A 1 192 ? -14.627 0.172 -4.506 1.00 92.31 192 THR A CA 1
ATOM 1587 C C . THR A 1 192 ? -13.284 0.358 -5.204 1.00 92.31 192 THR A C 1
ATOM 1589 O O . THR A 1 192 ? -13.238 0.455 -6.424 1.00 92.31 192 THR A O 1
ATOM 1592 N N . LEU A 1 193 ? -12.184 0.340 -4.448 1.00 91.50 193 LEU A N 1
ATOM 1593 C CA . LEU A 1 193 ? -10.838 0.488 -4.997 1.00 91.50 193 LEU A CA 1
ATOM 1594 C C . LEU A 1 193 ? -10.504 -0.644 -5.970 1.00 91.50 193 LEU A C 1
ATOM 1596 O O . LEU A 1 193 ? -9.909 -0.382 -7.003 1.00 91.50 193 LEU A O 1
ATOM 1600 N N . LEU A 1 1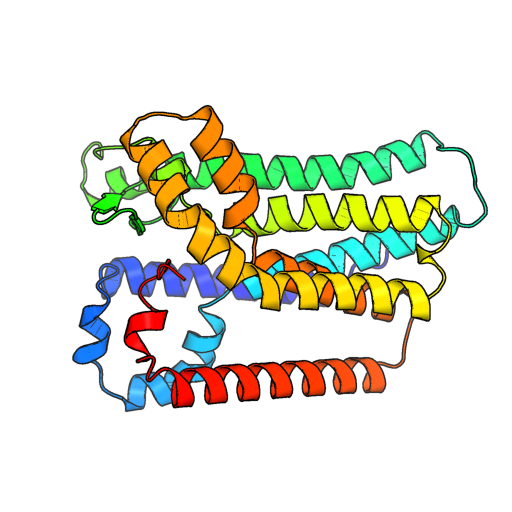94 ? -10.907 -1.881 -5.669 1.00 85.69 194 LEU A N 1
ATOM 1601 C CA . LEU A 1 194 ? -10.613 -3.042 -6.506 1.00 85.69 194 LEU A CA 1
ATOM 1602 C C . LEU A 1 194 ? -11.383 -3.037 -7.832 1.00 85.69 194 LEU A C 1
ATOM 1604 O O . LEU A 1 194 ? -10.812 -3.379 -8.861 1.00 85.69 194 LEU A O 1
ATOM 1608 N N . PHE A 1 195 ? -12.659 -2.647 -7.818 1.00 84.38 195 PHE A N 1
ATOM 1609 C CA . PHE A 1 195 ? -13.499 -2.657 -9.019 1.00 84.38 195 PHE A CA 1
ATOM 1610 C C . PHE A 1 195 ? -13.391 -1.384 -9.857 1.00 84.38 195 PHE A C 1
ATOM 1612 O O . PHE A 1 195 ? -13.577 -1.448 -11.067 1.00 84.38 195 PHE A O 1
ATOM 1619 N N . ILE A 1 196 ? -13.096 -0.236 -9.241 1.00 87.00 196 ILE A N 1
ATOM 1620 C CA . ILE A 1 196 ? -12.995 1.042 -9.958 1.00 87.00 196 ILE A CA 1
ATOM 1621 C C . ILE A 1 196 ? -11.566 1.298 -10.461 1.00 87.00 196 ILE A C 1
ATOM 1623 O O . ILE A 1 196 ? -11.403 1.985 -11.466 1.00 87.00 196 ILE A O 1
ATOM 1627 N N . SER A 1 197 ? -10.543 0.722 -9.816 1.00 87.00 197 SER A N 1
ATOM 1628 C CA . SER A 1 197 ? -9.134 0.864 -10.218 1.00 87.00 197 SER A CA 1
ATOM 1629 C C . SER A 1 197 ? -8.901 0.651 -11.724 1.00 87.00 197 SER A C 1
ATOM 1631 O O . SER A 1 197 ? -8.354 1.569 -12.331 1.00 87.00 197 SER A O 1
ATOM 1633 N N . PRO A 1 198 ? -9.378 -0.441 -12.364 1.00 82.62 198 PRO A N 1
ATOM 1634 C CA . PRO A 1 198 ? -9.153 -0.649 -13.796 1.00 82.62 198 PRO A CA 1
ATOM 1635 C C . PRO A 1 198 ? -9.740 0.467 -14.664 1.00 82.62 198 PRO A C 1
ATOM 1637 O O . PRO A 1 198 ? -9.126 0.907 -15.621 1.00 82.62 198 PRO A O 1
ATOM 1640 N N . THR A 1 199 ? -10.922 0.980 -14.313 1.00 83.69 199 THR A N 1
ATOM 1641 C CA . THR A 1 199 ? -11.544 2.088 -15.054 1.00 83.69 199 THR A CA 1
ATOM 1642 C C . THR A 1 199 ? -10.773 3.395 -14.883 1.00 83.69 199 THR A C 1
ATOM 1644 O O . THR A 1 199 ? -10.687 4.184 -15.820 1.00 83.69 199 THR A O 1
ATOM 1647 N N . ILE A 1 200 ? -10.221 3.638 -13.691 1.00 88.25 200 ILE A N 1
ATOM 1648 C CA . ILE A 1 200 ? -9.387 4.815 -13.427 1.00 88.25 200 ILE A CA 1
ATOM 1649 C C . ILE A 1 200 ? -8.083 4.729 -14.223 1.00 88.25 200 ILE A C 1
ATOM 1651 O O . ILE A 1 200 ? -7.710 5.723 -14.843 1.00 88.25 200 ILE A O 1
ATOM 1655 N N . HIS A 1 201 ? -7.415 3.573 -14.220 1.00 85.62 201 HIS A N 1
ATOM 1656 C CA . HIS A 1 201 ? -6.176 3.375 -14.970 1.00 85.62 201 HIS A CA 1
ATOM 1657 C C . HIS A 1 201 ? -6.407 3.493 -16.482 1.00 85.62 201 HIS A C 1
ATOM 1659 O O . HIS A 1 201 ? -5.777 4.345 -17.105 1.00 85.62 201 HIS A O 1
ATOM 1665 N N . HIS A 1 202 ? -7.440 2.846 -17.032 1.00 84.31 202 HIS A N 1
ATO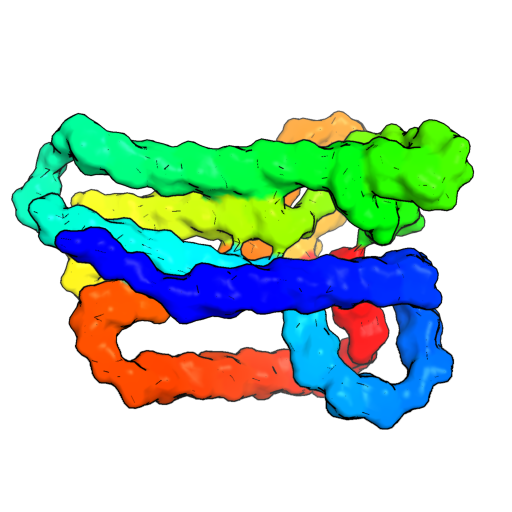M 1666 C CA . HIS A 1 202 ? -7.815 2.998 -18.442 1.00 84.31 202 HIS A CA 1
ATOM 1667 C C . HIS A 1 202 ? -8.033 4.467 -18.847 1.00 84.31 202 HIS A C 1
ATOM 1669 O O . HIS A 1 202 ? -7.779 4.867 -19.981 1.00 84.31 202 HIS A O 1
ATOM 1675 N N . ALA A 1 203 ? -8.567 5.293 -17.945 1.00 89.38 203 ALA A N 1
ATOM 1676 C CA . ALA A 1 203 ? -8.843 6.697 -18.232 1.00 89.38 203 ALA A CA 1
ATOM 1677 C C . ALA A 1 203 ? -7.620 7.617 -18.070 1.00 89.38 203 ALA A C 1
ATOM 1679 O O . ALA A 1 203 ? -7.605 8.699 -18.660 1.00 89.38 203 ALA A O 1
ATOM 1680 N N . LEU A 1 204 ? -6.642 7.249 -17.235 1.00 93.06 204 LEU A N 1
ATOM 1681 C CA . LEU A 1 204 ? -5.599 8.166 -16.762 1.00 93.06 204 LEU A CA 1
ATOM 1682 C C . LEU A 1 204 ? -4.161 7.701 -17.031 1.00 93.06 204 LEU A C 1
ATOM 1684 O O . LEU A 1 204 ? -3.268 8.545 -16.956 1.00 93.06 204 LEU A O 1
ATOM 1688 N N . ASP A 1 205 ? -3.915 6.434 -17.368 1.00 88.38 205 ASP A N 1
ATOM 1689 C CA . ASP A 1 205 ? -2.564 5.915 -17.626 1.00 88.38 205 ASP A CA 1
ATOM 1690 C C . ASP A 1 205 ? -1.932 6.576 -18.859 1.00 88.38 205 ASP A C 1
ATOM 1692 O O . ASP A 1 205 ? -0.778 7.004 -18.802 1.00 88.38 205 ASP A O 1
ATOM 1696 N N . ASP A 1 206 ? -2.698 6.789 -19.932 1.00 90.06 206 ASP A N 1
ATOM 1697 C CA . ASP A 1 206 ? -2.223 7.532 -21.109 1.00 90.06 206 ASP A CA 1
ATOM 1698 C C . ASP A 1 206 ? -1.839 8.971 -20.746 1.00 90.06 206 ASP A C 1
ATOM 1700 O O . ASP A 1 206 ? -0.788 9.471 -21.150 1.00 90.06 206 ASP A O 1
ATOM 1704 N N . ILE A 1 207 ? -2.654 9.628 -19.915 1.00 93.44 207 ILE A N 1
ATOM 1705 C CA . ILE A 1 207 ? -2.389 10.992 -19.436 1.00 93.44 207 ILE A CA 1
ATOM 1706 C C . ILE A 1 207 ? -1.135 11.010 -18.557 1.00 93.44 207 ILE A C 1
ATOM 1708 O O . ILE A 1 207 ? -0.345 11.953 -18.615 1.00 93.44 207 ILE A O 1
ATOM 1712 N N . PHE A 1 208 ? -0.931 9.974 -17.745 1.00 92.62 208 PHE A N 1
ATOM 1713 C CA . PHE A 1 208 ? 0.252 9.819 -16.911 1.00 92.62 208 PHE A CA 1
ATOM 1714 C C . PHE A 1 208 ? 1.517 9.641 -17.753 1.00 92.62 208 PHE A C 1
ATOM 1716 O O . PHE A 1 208 ? 2.492 10.367 -17.544 1.00 92.62 208 PHE A O 1
ATOM 1723 N N . HIS A 1 209 ? 1.496 8.745 -18.738 1.00 90.62 209 HIS A N 1
ATOM 1724 C CA . HIS A 1 209 ? 2.625 8.529 -19.637 1.00 90.62 209 HIS A CA 1
ATOM 1725 C C . HIS A 1 209 ? 2.921 9.761 -20.495 1.00 90.62 209 HIS A C 1
ATOM 1727 O O . HIS A 1 209 ? 4.084 10.146 -20.619 1.00 90.62 209 HIS A O 1
ATOM 1733 N N . GLN A 1 210 ? 1.890 10.438 -21.003 1.00 92.75 210 GLN A N 1
ATOM 1734 C CA . GLN A 1 210 ? 2.041 11.705 -21.714 1.00 92.75 210 GLN A CA 1
ATOM 1735 C C . GLN A 1 210 ? 2.635 12.791 -20.808 1.00 92.75 210 GLN A C 1
ATOM 1737 O O . GLN A 1 210 ? 3.541 13.505 -21.225 1.00 92.75 210 GLN A O 1
ATOM 1742 N N . ALA A 1 211 ? 2.199 12.894 -19.549 1.00 93.19 211 ALA A N 1
ATOM 1743 C CA . ALA A 1 211 ? 2.749 13.866 -18.606 1.00 93.19 211 ALA A CA 1
ATOM 1744 C C . ALA A 1 211 ? 4.240 13.631 -18.309 1.00 93.19 211 ALA A C 1
ATOM 1746 O O . ALA A 1 211 ? 4.964 14.602 -18.095 1.00 93.19 211 ALA A O 1
ATOM 1747 N N . ILE A 1 212 ? 4.703 12.375 -18.307 1.00 91.12 212 ILE A N 1
ATOM 1748 C CA . ILE A 1 212 ? 6.133 12.044 -18.198 1.00 91.12 212 ILE A CA 1
ATOM 1749 C C . ILE A 1 212 ? 6.871 12.466 -19.474 1.00 91.12 212 ILE A C 1
ATOM 1751 O O . ILE A 1 212 ? 7.891 13.142 -19.386 1.00 91.12 212 ILE A O 1
ATOM 1755 N N . GLN A 1 213 ? 6.344 12.114 -20.651 1.00 90.94 213 GLN A N 1
ATOM 1756 C CA . GLN A 1 213 ? 6.966 12.435 -21.943 1.00 90.94 213 GLN A CA 1
ATOM 1757 C C . GLN A 1 213 ? 7.053 13.947 -22.210 1.00 90.94 213 GLN A C 1
ATOM 1759 O O . GLN A 1 213 ? 8.029 14.412 -22.787 1.00 90.94 213 GLN A O 1
ATOM 1764 N N . GLU A 1 214 ? 6.051 14.714 -21.776 1.00 93.81 214 GLU A N 1
ATOM 1765 C CA . GLU A 1 214 ? 6.000 16.179 -21.884 1.00 93.81 214 GLU A CA 1
ATOM 1766 C C . GLU A 1 214 ? 6.728 16.901 -20.734 1.00 93.81 214 GLU A C 1
ATOM 1768 O O . GLU A 1 214 ? 6.617 18.121 -20.612 1.00 93.81 214 GLU A O 1
ATOM 1773 N N . GLU A 1 215 ? 7.420 16.173 -19.849 1.00 92.94 215 GLU A N 1
ATOM 1774 C CA . GLU A 1 215 ? 8.126 16.719 -18.677 1.00 92.94 215 GLU A CA 1
ATOM 1775 C C . GLU A 1 215 ? 7.224 17.547 -17.735 1.00 92.94 215 GLU A C 1
ATOM 1777 O O . GLU A 1 215 ? 7.661 18.431 -16.989 1.00 92.94 215 GLU A O 1
ATOM 1782 N N . ARG A 1 216 ? 5.921 17.246 -17.709 1.00 94.81 216 ARG A N 1
ATOM 1783 C CA . ARG A 1 216 ? 4.928 17.879 -16.829 1.00 94.81 216 ARG A CA 1
ATOM 1784 C C . ARG A 1 216 ? 4.972 17.244 -15.443 1.00 94.81 216 ARG A C 1
ATOM 1786 O O . ARG A 1 216 ? 3.991 16.674 -14.958 1.00 94.81 216 ARG A O 1
ATOM 1793 N N . TRP A 1 217 ? 6.114 17.390 -14.773 1.00 92.25 217 TRP A N 1
ATOM 1794 C CA . TRP A 1 217 ? 6.459 16.667 -13.545 1.00 92.25 217 TRP A CA 1
ATOM 1795 C C . TRP A 1 217 ? 5.419 16.781 -12.432 1.00 92.25 217 TRP A C 1
ATOM 1797 O O . TRP A 1 217 ? 5.135 15.793 -11.763 1.00 92.25 217 TRP A O 1
ATOM 1807 N N . GLY A 1 218 ? 4.815 17.956 -12.237 1.00 93.69 218 GLY A N 1
ATOM 1808 C CA . GLY A 1 218 ? 3.788 18.144 -11.207 1.00 93.69 218 GLY A CA 1
ATOM 1809 C C . GLY A 1 218 ? 2.556 17.257 -11.421 1.00 93.69 218 GLY A C 1
ATOM 1810 O O . GLY A 1 218 ? 2.068 16.640 -10.473 1.00 93.69 218 GLY A O 1
ATOM 1811 N N . LEU A 1 219 ? 2.092 17.144 -12.670 1.00 94.88 219 LEU A N 1
ATOM 1812 C CA . LEU A 1 219 ? 0.978 16.268 -13.028 1.00 94.88 219 LEU A CA 1
ATOM 1813 C C . LEU A 1 219 ? 1.389 14.794 -12.927 1.00 94.88 219 LEU A C 1
ATOM 1815 O O . LEU A 1 219 ? 0.646 14.005 -12.352 1.00 94.88 219 LEU A O 1
ATOM 1819 N N . ALA A 1 220 ? 2.585 14.440 -13.407 1.00 92.75 220 ALA A N 1
ATOM 1820 C CA . ALA A 1 220 ? 3.106 13.078 -13.309 1.00 92.75 220 ALA A CA 1
ATOM 1821 C C . ALA A 1 220 ? 3.218 12.606 -11.847 1.00 92.75 220 ALA A C 1
ATOM 1823 O O . ALA A 1 220 ? 2.808 11.496 -11.522 1.00 92.75 220 ALA A O 1
ATOM 1824 N N . TRP A 1 221 ? 3.690 13.462 -10.933 1.00 92.38 221 TRP A N 1
ATOM 1825 C CA . TRP A 1 221 ? 3.741 13.148 -9.501 1.00 92.38 221 TRP A CA 1
ATOM 1826 C C . TRP A 1 221 ? 2.354 12.967 -8.895 1.00 92.38 221 TRP A C 1
ATOM 1828 O O . TRP A 1 221 ? 2.131 11.997 -8.171 1.00 92.38 221 TRP A O 1
ATOM 1838 N N . LEU A 1 222 ? 1.417 13.868 -9.202 1.00 93.50 222 LEU A N 1
ATOM 1839 C CA . LEU A 1 222 ? 0.039 13.756 -8.728 1.00 93.50 222 LEU A CA 1
ATOM 1840 C C . LEU A 1 222 ? -0.592 12.432 -9.181 1.00 93.50 222 LEU A C 1
ATOM 1842 O O . LEU A 1 222 ? -1.148 11.703 -8.359 1.00 93.50 222 LEU A O 1
ATOM 1846 N N . LEU A 1 223 ? -0.453 12.106 -10.467 1.00 91.81 223 LEU A N 1
ATOM 1847 C CA . LEU A 1 223 ? -0.969 10.872 -11.049 1.00 91.81 223 LEU A CA 1
ATOM 1848 C C . LEU A 1 223 ? -0.260 9.639 -10.483 1.00 91.81 223 LEU A C 1
ATOM 1850 O O . LEU A 1 223 ? -0.940 8.683 -10.142 1.00 91.81 223 LEU A O 1
ATOM 1854 N N . LYS A 1 224 ? 1.057 9.670 -10.241 1.00 89.19 224 LYS A N 1
ATOM 1855 C CA . LYS A 1 224 ? 1.769 8.573 -9.562 1.00 89.19 224 LYS A CA 1
ATOM 1856 C C . LYS A 1 224 ? 1.165 8.269 -8.189 1.00 89.19 224 LYS A C 1
ATOM 1858 O O . LYS A 1 224 ? 0.916 7.111 -7.864 1.00 89.19 224 LYS A O 1
ATOM 1863 N N . PHE A 1 225 ? 0.947 9.296 -7.366 1.00 88.94 225 PHE A N 1
ATOM 1864 C CA . PHE A 1 225 ? 0.408 9.109 -6.017 1.00 88.94 225 PHE A CA 1
ATOM 1865 C C . PHE A 1 225 ? -1.068 8.702 -6.013 1.00 88.94 225 PHE A C 1
ATOM 1867 O O . PHE A 1 225 ? -1.499 8.038 -5.071 1.00 88.94 225 PHE A O 1
ATOM 1874 N N . ALA A 1 226 ? -1.823 9.083 -7.045 1.00 87.81 226 ALA A N 1
ATOM 1875 C CA . ALA A 1 226 ? -3.214 8.686 -7.214 1.00 87.81 226 ALA A CA 1
ATOM 1876 C C . ALA A 1 226 ? -3.339 7.255 -7.756 1.00 87.81 226 ALA A C 1
ATOM 1878 O O . ALA A 1 226 ? -4.004 6.438 -7.133 1.00 87.81 226 ALA A O 1
ATOM 1879 N N . LEU A 1 227 ? -2.680 6.952 -8.876 1.00 87.62 227 LEU A N 1
ATOM 1880 C CA . LEU A 1 227 ? -2.812 5.711 -9.644 1.00 87.62 227 LEU A CA 1
ATOM 1881 C C . LEU A 1 227 ? -1.943 4.582 -9.096 1.00 87.62 227 LEU A C 1
ATOM 1883 O O . LEU A 1 227 ? -2.428 3.479 -8.883 1.00 87.62 227 LEU A O 1
ATOM 1887 N N . GLY A 1 228 ? -0.673 4.861 -8.789 1.00 81.38 228 GLY A N 1
ATOM 1888 C CA . GLY A 1 228 ? 0.299 3.858 -8.344 1.00 81.38 228 GLY A CA 1
ATOM 1889 C C . GLY A 1 228 ? -0.199 2.896 -7.250 1.00 81.38 228 GLY A C 1
ATOM 1890 O O . GLY A 1 228 ? 0.020 1.691 -7.377 1.00 81.38 228 GLY A O 1
ATOM 1891 N N . PRO A 1 229 ? -0.879 3.366 -6.184 1.00 84.12 229 PRO A N 1
ATOM 1892 C CA . PRO A 1 229 ? -1.380 2.486 -5.128 1.00 84.12 229 PRO A CA 1
ATOM 1893 C C . PRO A 1 229 ? -2.743 1.828 -5.429 1.00 84.12 229 PRO A C 1
ATOM 1895 O O . PRO A 1 229 ? -3.161 0.963 -4.655 1.00 84.12 229 PRO A O 1
ATOM 1898 N N . LEU A 1 230 ? -3.464 2.221 -6.485 1.00 80.94 230 LEU A N 1
ATOM 1899 C CA . LEU A 1 230 ? -4.804 1.732 -6.842 1.00 80.94 230 LEU A CA 1
ATOM 1900 C C . LEU A 1 230 ? -4.702 0.486 -7.734 1.00 80.94 230 LEU A C 1
ATOM 1902 O O . LEU A 1 230 ? -5.040 0.547 -8.899 1.00 80.94 230 LEU A O 1
ATOM 1906 N N . PRO A 1 231 ? -4.251 -0.669 -7.233 1.00 82.12 231 PRO A N 1
ATOM 1907 C CA . PRO A 1 231 ? -5.232 -1.559 -6.594 1.00 82.12 231 PRO A CA 1
ATOM 1908 C C . PRO A 1 231 ? -4.740 -2.133 -5.261 1.00 82.12 231 PRO A C 1
ATOM 1910 O O . PRO A 1 231 ? -5.510 -2.683 -4.470 1.00 82.12 231 PRO A O 1
ATOM 1913 N N . ASN A 1 232 ? -3.451 -1.972 -4.975 1.00 87.31 232 ASN A N 1
ATOM 1914 C CA . ASN A 1 232 ? -2.782 -2.500 -3.792 1.00 87.31 232 ASN A CA 1
ATOM 1915 C C . ASN A 1 232 ? -3.383 -1.954 -2.493 1.00 87.31 232 ASN A C 1
ATOM 1917 O O . ASN A 1 232 ? -3.455 -2.661 -1.488 1.00 87.31 232 ASN A O 1
ATOM 1921 N N . MET A 1 233 ? -3.890 -0.724 -2.517 1.00 92.06 233 MET A N 1
ATOM 1922 C CA . MET A 1 233 ? -4.531 -0.086 -1.376 1.00 92.06 233 MET A CA 1
ATOM 1923 C C . MET A 1 233 ? -5.760 -0.859 -0.883 1.00 92.06 233 MET A C 1
ATOM 1925 O O . MET A 1 233 ? -5.970 -0.937 0.330 1.00 92.06 233 MET A O 1
ATOM 1929 N N . ALA A 1 234 ? -6.515 -1.512 -1.778 1.00 92.06 234 ALA A N 1
ATOM 1930 C CA . ALA A 1 234 ? -7.651 -2.359 -1.406 1.00 92.06 234 ALA A CA 1
ATOM 1931 C C . ALA A 1 234 ? -7.237 -3.455 -0.411 1.00 92.06 234 ALA A C 1
ATOM 1933 O O . ALA A 1 234 ? -7.911 -3.689 0.594 1.00 92.06 234 ALA A O 1
ATOM 1934 N N . TYR A 1 235 ? -6.071 -4.062 -0.632 1.00 91.56 235 TYR A N 1
ATOM 1935 C CA . TYR A 1 235 ? -5.510 -5.081 0.249 1.00 91.56 235 TYR A CA 1
ATOM 1936 C C . TYR A 1 235 ? -5.146 -4.518 1.623 1.00 91.56 235 TYR A C 1
ATOM 1938 O O . TYR A 1 235 ? -5.313 -5.203 2.630 1.00 91.56 235 TYR A O 1
ATOM 1946 N N . GLY A 1 236 ? -4.721 -3.256 1.699 1.00 95.06 236 GLY A N 1
ATOM 1947 C CA . GLY A 1 236 ? -4.459 -2.564 2.963 1.00 95.06 236 GLY A CA 1
ATOM 1948 C C . GLY A 1 236 ? -5.727 -2.408 3.800 1.00 95.06 236 GLY A C 1
ATOM 1949 O O . GLY A 1 236 ? -5.715 -2.694 5.000 1.00 95.06 236 GLY A O 1
ATOM 1950 N N . TYR A 1 237 ? -6.837 -2.038 3.158 1.00 96.81 237 TYR A N 1
ATOM 1951 C CA . TYR A 1 237 ? -8.154 -1.950 3.795 1.00 96.81 237 TYR A CA 1
ATOM 1952 C C . TYR A 1 237 ? -8.702 -3.321 4.219 1.00 96.81 237 TYR A C 1
ATOM 1954 O O . TYR A 1 237 ? -9.198 -3.453 5.338 1.00 96.81 237 TYR A O 1
ATOM 1962 N N . LEU A 1 238 ? -8.549 -4.365 3.396 1.00 94.38 238 LEU A N 1
ATOM 1963 C CA . LEU A 1 238 ? -8.897 -5.739 3.791 1.00 94.38 238 LEU A CA 1
ATOM 1964 C C . LEU A 1 238 ? -8.052 -6.213 4.981 1.00 94.38 238 LEU A C 1
ATOM 1966 O O . LEU A 1 238 ? -8.579 -6.778 5.940 1.00 94.38 238 LEU A O 1
ATOM 1970 N N . GLY A 1 239 ? -6.751 -5.916 4.969 1.00 94.25 239 GLY A N 1
ATOM 1971 C CA . GLY A 1 239 ? -5.859 -6.149 6.102 1.00 94.25 239 GLY A CA 1
ATOM 1972 C C . GLY A 1 239 ? -6.354 -5.452 7.368 1.00 94.25 239 GLY A C 1
ATOM 1973 O O . GLY A 1 239 ? -6.399 -6.053 8.441 1.00 94.25 239 GLY A O 1
ATOM 1974 N N . ALA A 1 240 ? -6.814 -4.206 7.252 1.00 97.06 240 ALA A N 1
ATOM 1975 C CA . ALA A 1 240 ? -7.347 -3.455 8.380 1.00 97.06 240 ALA A CA 1
ATOM 1976 C C . ALA A 1 240 ? -8.565 -4.126 9.036 1.00 97.06 240 ALA A C 1
ATOM 1978 O O . ALA A 1 240 ? -8.640 -4.158 10.266 1.00 97.06 240 ALA A O 1
ATOM 1979 N N . VAL A 1 241 ? -9.464 -4.733 8.247 1.00 96.06 241 VAL A N 1
ATOM 1980 C CA . VAL A 1 241 ? -10.594 -5.530 8.763 1.00 96.06 241 VAL A CA 1
ATOM 1981 C C . VAL A 1 241 ? -10.086 -6.673 9.644 1.00 96.06 241 VAL A C 1
ATOM 1983 O O . VAL A 1 241 ? -10.534 -6.825 10.783 1.00 96.06 241 VAL A O 1
ATOM 1986 N N . PHE A 1 242 ? -9.092 -7.433 9.173 1.00 94.06 242 PHE A N 1
ATOM 1987 C CA . PHE A 1 242 ? -8.469 -8.493 9.972 1.00 94.06 242 PHE A CA 1
ATOM 1988 C C . PHE A 1 242 ? -7.768 -7.946 11.221 1.00 94.06 242 PHE A C 1
ATOM 1990 O O . PHE A 1 242 ? -7.866 -8.537 12.297 1.00 94.06 242 PHE A O 1
ATOM 1997 N N . GLY A 1 243 ? -7.089 -6.804 11.106 1.00 94.56 243 GLY A N 1
ATOM 1998 C CA . GLY A 1 243 ? -6.407 -6.147 12.220 1.00 94.56 243 GLY A CA 1
ATOM 1999 C C . GLY A 1 243 ? -7.364 -5.761 13.347 1.00 94.56 243 GLY A C 1
ATOM 2000 O O . GLY A 1 243 ? -7.092 -6.044 14.516 1.00 94.56 243 GLY A O 1
ATOM 2001 N N . ILE A 1 244 ? -8.510 -5.171 13.005 1.00 95.31 244 ILE A N 1
ATOM 2002 C CA . ILE A 1 244 ? -9.547 -4.801 13.975 1.00 95.31 244 ILE A CA 1
ATOM 2003 C C . ILE A 1 244 ? -10.228 -6.054 14.538 1.00 95.31 244 ILE A C 1
ATOM 2005 O O . ILE A 1 244 ? -10.361 -6.163 15.754 1.00 95.31 244 ILE A O 1
ATOM 2009 N N . ALA A 1 245 ? -10.544 -7.054 13.707 1.00 93.75 245 ALA A N 1
ATOM 2010 C CA . ALA A 1 245 ? -11.107 -8.327 14.168 1.00 93.75 245 ALA A CA 1
ATOM 2011 C C . ALA A 1 245 ? -10.225 -9.024 15.222 1.00 93.75 245 ALA A C 1
ATOM 2013 O O . ALA A 1 245 ? -10.720 -9.513 16.240 1.00 93.75 245 ALA A O 1
ATOM 2014 N N . LEU A 1 246 ? -8.905 -9.035 15.005 1.00 92.81 246 LEU A N 1
ATOM 2015 C CA . LEU A 1 246 ? -7.931 -9.556 15.968 1.00 92.81 246 LEU A CA 1
ATOM 2016 C C . LEU A 1 246 ? -7.878 -8.708 17.245 1.00 92.81 246 LEU A C 1
ATOM 2018 O O . LEU A 1 246 ? -7.753 -9.245 18.345 1.00 92.81 246 LEU A O 1
ATOM 2022 N N . SER A 1 247 ? -7.983 -7.388 17.102 1.00 92.62 247 SER A N 1
ATOM 2023 C CA . SER A 1 247 ? -7.984 -6.431 18.210 1.00 92.62 247 SER A CA 1
ATOM 2024 C C . SER A 1 247 ? -9.198 -6.620 19.128 1.00 92.62 247 SER A C 1
ATOM 2026 O O . SER A 1 247 ? -9.060 -6.621 20.352 1.00 92.62 247 SER A O 1
ATOM 2028 N N . GLU A 1 248 ? -10.367 -6.873 18.545 1.00 91.19 248 GLU A N 1
ATOM 2029 C CA . GLU A 1 248 ? -11.617 -7.174 19.250 1.00 91.19 248 GLU A CA 1
ATOM 2030 C C . GLU A 1 248 ? -11.712 -8.619 19.763 1.00 91.19 248 GLU A C 1
ATOM 2032 O O . GLU A 1 248 ? -12.699 -8.983 20.399 1.00 91.19 248 GLU A O 1
ATOM 2037 N N . ARG A 1 249 ? -10.685 -9.447 19.523 1.00 90.31 249 ARG A N 1
ATOM 2038 C CA . ARG A 1 249 ? -10.639 -10.865 19.923 1.00 90.31 249 ARG A CA 1
ATOM 2039 C C . ARG A 1 249 ? -11.792 -11.690 19.347 1.00 90.31 249 ARG A C 1
ATOM 2041 O O . ARG A 1 249 ? -12.308 -12.588 20.014 1.00 90.31 249 ARG A O 1
ATOM 2048 N N . ILE A 1 250 ? -12.182 -11.405 18.105 1.00 90.38 250 ILE A N 1
ATOM 2049 C CA . ILE A 1 250 ? -13.122 -12.255 17.370 1.00 90.38 250 ILE A CA 1
ATOM 2050 C C . ILE A 1 250 ? -12.545 -13.676 17.287 1.00 90.38 250 ILE A C 1
ATOM 2052 O O . ILE A 1 250 ? -11.337 -13.867 17.141 1.00 90.38 250 ILE A O 1
ATOM 2056 N N . GLU A 1 251 ? -13.415 -14.680 17.393 1.00 89.94 251 GLU A N 1
ATOM 2057 C CA . GLU A 1 251 ? -13.025 -16.086 17.290 1.00 89.94 251 GLU A CA 1
ATOM 2058 C C . GLU A 1 251 ? -12.226 -16.352 16.009 1.00 89.94 251 GLU A C 1
ATOM 2060 O O . GLU A 1 251 ? -12.645 -16.009 14.898 1.00 89.94 251 GLU A O 1
ATOM 2065 N N . LEU A 1 252 ? -11.079 -17.019 16.160 1.00 85.12 252 LEU A N 1
ATOM 2066 C CA . LEU A 1 252 ? -10.180 -17.317 15.045 1.00 85.12 252 LEU A CA 1
ATOM 2067 C C . LEU A 1 252 ? -10.851 -18.163 13.957 1.00 85.12 252 LEU A C 1
ATOM 2069 O O . LEU A 1 252 ? -10.505 -18.020 12.788 1.00 85.12 252 LEU A O 1
ATOM 2073 N N . SER A 1 253 ? -11.816 -19.015 14.312 1.00 86.38 253 SER A N 1
ATOM 2074 C CA . SER A 1 253 ? -12.609 -19.795 13.353 1.00 86.38 253 SER A CA 1
ATOM 2075 C C . SER A 1 253 ? -13.377 -18.894 12.381 1.00 86.38 253 SER A C 1
ATOM 2077 O O . SER A 1 253 ? -13.346 -19.132 11.176 1.00 86.38 253 SER A O 1
ATOM 2079 N N . LYS A 1 254 ? -13.988 -17.811 12.879 1.00 87.69 254 LYS A N 1
ATOM 2080 C CA . LYS A 1 254 ? -14.708 -16.826 12.058 1.00 87.69 254 LYS A CA 1
ATOM 2081 C C . LYS A 1 254 ? -13.753 -16.044 11.165 1.00 87.69 254 LYS A C 1
ATOM 2083 O O . LYS A 1 254 ? -14.014 -15.907 9.975 1.00 87.69 254 LYS A O 1
ATOM 2088 N N . ILE A 1 255 ? -12.624 -15.589 11.715 1.00 86.69 255 ILE A N 1
ATOM 2089 C CA . ILE A 1 255 ? -11.586 -14.885 10.942 1.00 86.69 255 ILE A CA 1
ATOM 2090 C C . ILE A 1 255 ? -11.064 -15.771 9.804 1.00 86.69 255 ILE A C 1
ATOM 2092 O O . ILE A 1 255 ? -10.965 -15.317 8.667 1.00 86.69 255 ILE A O 1
ATOM 2096 N N . ARG A 1 256 ? -10.785 -17.049 10.094 1.00 85.44 256 ARG A N 1
ATOM 2097 C CA . ARG A 1 256 ? -10.375 -18.038 9.089 1.00 85.44 256 ARG A CA 1
ATOM 2098 C C . ARG A 1 256 ? -11.451 -18.241 8.029 1.00 85.44 256 ARG A C 1
ATOM 2100 O O . ARG A 1 256 ? -11.115 -18.222 6.855 1.00 85.44 256 ARG A O 1
ATOM 2107 N N . GLY A 1 257 ? -12.718 -18.383 8.422 1.00 84.38 257 GLY A N 1
ATOM 2108 C CA . GLY A 1 257 ? -13.837 -18.526 7.487 1.00 84.38 257 GLY A CA 1
ATOM 2109 C C . GLY A 1 257 ? -13.931 -17.365 6.494 1.00 84.38 257 GLY A C 1
ATOM 2110 O O . GLY A 1 257 ? -13.991 -17.599 5.290 1.00 84.38 257 GLY A O 1
ATOM 2111 N N . TYR A 1 258 ? -13.845 -16.119 6.975 1.00 83.88 258 TYR A N 1
ATOM 2112 C CA . TYR A 1 258 ? -13.804 -14.942 6.099 1.00 83.88 258 TYR A CA 1
ATOM 2113 C C . TYR A 1 258 ? -12.561 -14.917 5.205 1.00 83.88 258 TYR A C 1
ATOM 2115 O O . TYR A 1 258 ? -12.676 -14.636 4.016 1.00 83.88 258 TYR A O 1
ATOM 2123 N N . GLY A 1 259 ? -11.387 -15.242 5.754 1.00 82.38 259 GLY A N 1
ATOM 2124 C CA . GLY A 1 259 ? -10.143 -15.315 4.986 1.00 82.38 259 GLY A CA 1
ATOM 2125 C C . GLY A 1 259 ? -10.207 -16.340 3.852 1.00 82.38 259 GLY A C 1
ATOM 2126 O O . GLY A 1 259 ? -9.865 -16.014 2.718 1.00 82.38 259 GLY A O 1
ATOM 2127 N N . PHE A 1 260 ? -10.708 -17.547 4.129 1.00 83.06 260 PHE A N 1
ATOM 2128 C CA . PHE A 1 260 ? -10.910 -18.581 3.113 1.00 83.06 260 PHE A CA 1
ATOM 2129 C C . PHE A 1 260 ? -11.952 -18.169 2.073 1.00 83.06 260 PHE A C 1
ATOM 2131 O O . PHE A 1 260 ? -11.705 -18.337 0.883 1.00 83.06 260 PHE A O 1
ATOM 2138 N N . GLY A 1 261 ? -13.081 -17.595 2.498 1.00 82.12 261 GLY A N 1
ATOM 2139 C CA . GLY A 1 261 ? -14.126 -17.128 1.585 1.00 82.12 261 GLY A CA 1
ATOM 2140 C C . GLY A 1 261 ? -13.636 -16.037 0.630 1.00 82.12 261 GLY A C 1
ATOM 2141 O O . GLY A 1 261 ? -13.865 -16.129 -0.575 1.00 82.12 261 GLY A O 1
ATOM 2142 N N . LEU A 1 262 ? -12.908 -15.039 1.144 1.00 80.38 262 LEU A N 1
ATOM 2143 C CA . LEU A 1 262 ? -12.304 -13.984 0.324 1.00 80.38 262 LEU A CA 1
ATOM 2144 C C . LEU A 1 262 ? -11.235 -14.544 -0.617 1.00 80.38 262 LEU A C 1
ATOM 2146 O O . LEU A 1 262 ? -11.260 -14.236 -1.804 1.00 80.38 262 LEU A O 1
ATOM 2150 N N . GLY A 1 263 ? -10.338 -15.398 -0.115 1.00 79.06 263 GLY A N 1
ATOM 2151 C CA . GLY A 1 263 ? -9.300 -16.026 -0.934 1.00 79.06 263 GLY A CA 1
ATOM 2152 C C . GLY A 1 263 ? -9.887 -16.847 -2.082 1.00 79.06 263 GLY A C 1
ATOM 2153 O O . GLY A 1 263 ? -9.494 -16.670 -3.231 1.00 79.06 263 GLY A O 1
ATOM 2154 N N . PHE A 1 264 ? -10.886 -17.681 -1.792 1.00 80.69 264 PHE A N 1
ATOM 2155 C CA . PHE A 1 264 ? -11.597 -18.454 -2.809 1.00 80.69 264 PHE A CA 1
ATOM 2156 C C . PHE A 1 264 ? -12.295 -17.553 -3.835 1.00 80.69 264 PHE A C 1
ATOM 2158 O O . PHE A 1 264 ? -12.185 -17.793 -5.034 1.00 80.69 264 PHE A O 1
ATOM 2165 N N . SER A 1 265 ? -12.957 -16.485 -3.379 1.00 78.88 265 SER A N 1
ATOM 2166 C CA . SER A 1 265 ? -13.629 -15.527 -4.266 1.00 78.88 265 SER A CA 1
ATOM 2167 C C . SER A 1 265 ? -12.644 -14.826 -5.202 1.00 78.88 265 SER A C 1
ATOM 2169 O O . SER A 1 265 ? -12.930 -14.698 -6.388 1.00 78.88 265 SER A O 1
ATOM 2171 N N . PHE A 1 266 ? -11.467 -14.424 -4.708 1.00 78.12 266 PHE A N 1
ATOM 2172 C CA . PHE A 1 266 ? -10.426 -13.821 -5.543 1.00 78.12 266 PHE A CA 1
ATOM 2173 C C . PHE A 1 266 ? -9.850 -14.795 -6.565 1.00 78.12 266 PHE A C 1
ATOM 2175 O O . PHE A 1 266 ? -9.672 -14.415 -7.717 1.00 78.12 266 PHE A O 1
ATOM 2182 N N . VAL A 1 267 ? -9.609 -16.050 -6.177 1.00 79.56 267 VAL A N 1
ATOM 2183 C CA . VAL A 1 267 ? -9.146 -17.088 -7.112 1.00 79.56 267 VAL A CA 1
ATOM 2184 C C . VAL A 1 267 ? -10.191 -17.343 -8.198 1.00 79.56 267 VAL A C 1
ATOM 2186 O O . VAL A 1 267 ? -9.843 -17.414 -9.374 1.00 79.56 267 VAL A O 1
ATOM 2189 N N . MET A 1 268 ? -11.472 -17.423 -7.830 1.00 78.56 268 MET A N 1
ATOM 2190 C CA . MET A 1 268 ? -12.560 -17.602 -8.793 1.00 78.56 268 MET A CA 1
ATOM 2191 C C . MET A 1 268 ? -12.724 -16.394 -9.716 1.00 78.56 268 MET A C 1
ATOM 2193 O O . MET A 1 268 ? -12.913 -16.577 -10.915 1.00 78.56 268 MET A O 1
ATOM 2197 N N . LEU A 1 269 ? -12.609 -15.172 -9.189 1.00 74.81 269 LEU A N 1
ATOM 2198 C CA . LEU A 1 269 ? -12.658 -13.949 -9.989 1.00 74.81 269 LEU A CA 1
ATOM 2199 C C . LEU A 1 269 ? -11.486 -13.889 -10.973 1.00 74.81 269 LEU A C 1
ATOM 2201 O O . LEU A 1 269 ? -11.705 -13.646 -12.154 1.00 74.81 269 LEU A O 1
ATOM 2205 N N . ALA A 1 270 ? -10.264 -14.165 -10.510 1.00 71.31 270 ALA A N 1
ATOM 2206 C CA . ALA A 1 270 ? -9.081 -14.219 -11.362 1.00 71.31 270 ALA A CA 1
ATOM 2207 C C . ALA A 1 270 ? -9.234 -15.279 -12.463 1.00 71.31 270 ALA A C 1
ATOM 2209 O O . ALA A 1 270 ? -9.017 -14.979 -13.633 1.00 71.31 270 ALA A O 1
ATOM 2210 N N . GLY A 1 271 ? -9.691 -16.487 -12.113 1.00 72.56 271 GLY A N 1
ATOM 2211 C CA . GLY A 1 271 ? -9.958 -17.554 -13.079 1.00 72.56 271 GLY A CA 1
ATOM 2212 C C . GLY A 1 271 ? -11.029 -17.178 -14.108 1.00 72.56 271 GLY A C 1
ATOM 2213 O O . GLY A 1 271 ? -10.841 -17.423 -15.298 1.00 72.56 271 GLY A O 1
ATOM 2214 N N . CYS A 1 272 ? -12.116 -16.528 -13.675 1.00 73.25 272 CYS A N 1
ATOM 2215 C CA . CYS A 1 272 ? -13.141 -16.005 -14.581 1.00 73.25 272 CYS A CA 1
ATOM 2216 C C . CYS A 1 272 ? -12.559 -14.961 -15.535 1.00 73.25 272 CYS A C 1
ATOM 2218 O O . CYS A 1 272 ? -12.749 -15.093 -16.736 1.00 73.25 272 CYS A O 1
ATOM 2220 N N . LEU A 1 273 ? -11.819 -13.972 -15.021 1.00 66.25 273 LEU A N 1
ATOM 2221 C CA . LEU A 1 273 ? -11.214 -12.913 -15.834 1.00 66.25 273 LEU A CA 1
ATOM 2222 C C . LEU A 1 273 ? -10.220 -13.476 -16.858 1.00 66.25 273 LEU A C 1
ATOM 2224 O O . LEU A 1 273 ? -10.253 -13.084 -18.021 1.00 66.25 273 LEU A O 1
ATOM 2228 N N . MET A 1 274 ? -9.383 -14.438 -16.459 1.00 66.06 274 MET A N 1
ATOM 2229 C CA . MET A 1 274 ? -8.481 -15.134 -17.383 1.00 66.06 274 MET A CA 1
ATOM 2230 C C . MET A 1 274 ? -9.258 -15.872 -18.479 1.00 66.06 274 MET A C 1
ATOM 2232 O O . MET A 1 274 ? -8.898 -15.788 -19.651 1.00 66.06 274 MET A O 1
ATOM 2236 N N . GLY A 1 275 ? -10.347 -16.556 -18.113 1.00 71.44 275 GLY A N 1
ATOM 2237 C CA . GLY A 1 275 ? -11.199 -17.274 -19.059 1.00 71.44 275 GLY A CA 1
ATOM 2238 C C . GLY A 1 275 ? -11.965 -16.360 -20.020 1.00 71.44 275 GLY A C 1
ATOM 2239 O O . GLY A 1 275 ? -12.092 -16.694 -21.194 1.00 71.44 275 GLY A O 1
ATOM 2240 N N . THR A 1 276 ? -12.459 -15.209 -19.552 1.00 69.31 276 THR A N 1
ATOM 2241 C CA . THR A 1 276 ? -13.270 -14.287 -20.366 1.00 69.31 276 THR A CA 1
ATOM 2242 C C . THR A 1 276 ? -12.436 -13.387 -21.265 1.00 69.31 276 THR A C 1
ATOM 2244 O O . THR A 1 276 ? -12.850 -13.116 -22.387 1.00 69.31 276 THR A O 1
ATOM 2247 N N . TYR A 1 277 ? -11.279 -12.917 -20.792 1.00 60.88 277 TYR A N 1
ATOM 2248 C CA . TYR A 1 277 ? -10.425 -11.986 -21.539 1.00 60.88 277 TYR A CA 1
ATOM 2249 C C . TYR A 1 277 ? -9.298 -12.679 -22.313 1.00 60.88 277 TYR A C 1
ATOM 2251 O O . TYR A 1 277 ? -8.552 -12.015 -23.024 1.00 60.88 277 TYR A O 1
ATOM 2259 N N . GLY A 1 278 ? -9.161 -14.006 -22.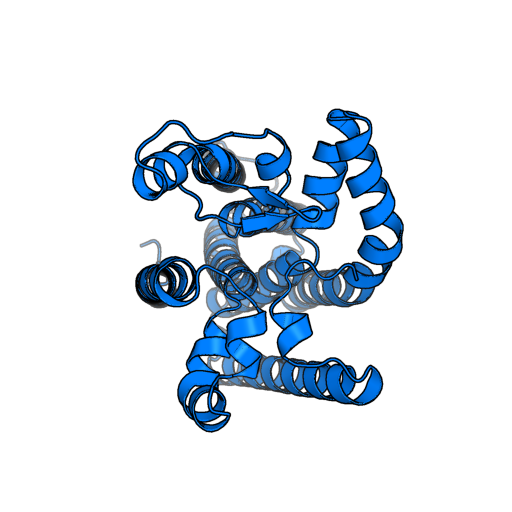195 1.00 63.78 278 GLY A N 1
ATOM 2260 C CA . GLY A 1 278 ? -8.108 -14.763 -22.876 1.00 63.78 278 GLY A CA 1
ATOM 2261 C C . GLY A 1 278 ? -6.693 -14.405 -22.412 1.00 63.78 278 GLY A C 1
ATOM 2262 O O . GLY A 1 278 ? -5.738 -14.695 -23.133 1.00 63.78 278 GLY A O 1
ATOM 2263 N N . LEU A 1 279 ? -6.567 -13.783 -21.231 1.00 58.16 279 LEU A N 1
ATOM 2264 C CA . LEU A 1 279 ? -5.301 -13.293 -20.687 1.00 58.16 279 LEU A CA 1
ATOM 2265 C C . LEU A 1 279 ? -4.320 -14.453 -20.517 1.00 58.16 279 LEU A C 1
ATOM 2267 O O . LEU A 1 279 ? -4.580 -15.413 -19.779 1.00 58.16 279 LEU A O 1
ATOM 2271 N N . LYS A 1 280 ? -3.171 -14.363 -21.185 1.00 57.78 280 LYS A N 1
ATOM 2272 C CA . LYS A 1 280 ? -2.112 -15.368 -21.077 1.00 57.78 280 LYS A CA 1
ATOM 2273 C C . LYS A 1 280 ? -1.290 -15.122 -19.808 1.00 57.78 280 LYS A C 1
ATOM 2275 O O . LYS A 1 280 ? -1.021 -13.975 -19.464 1.00 57.78 280 LYS A O 1
ATOM 2280 N N . PRO A 1 281 ? -0.779 -16.170 -19.136 1.00 52.88 281 PRO A N 1
ATOM 2281 C CA . PRO A 1 281 ? 0.086 -16.018 -17.959 1.00 52.88 281 PRO A CA 1
ATOM 2282 C C . PRO A 1 281 ? 1.304 -15.099 -18.169 1.00 52.88 281 PRO A C 1
ATOM 2284 O O . PRO A 1 281 ? 1.749 -14.449 -17.229 1.00 52.88 281 PRO A O 1
ATOM 2287 N N . VAL A 1 282 ? 1.825 -15.020 -19.399 1.00 50.06 282 VAL A N 1
ATOM 2288 C CA . VAL A 1 282 ? 2.957 -14.150 -19.770 1.00 50.06 282 VAL A CA 1
ATOM 2289 C C . VAL A 1 282 ? 2.586 -12.666 -19.702 1.00 50.06 282 VAL A C 1
ATOM 2291 O O . VAL A 1 282 ? 3.423 -11.839 -19.351 1.00 50.06 282 VAL A O 1
ATOM 2294 N N . GLU A 1 283 ? 1.327 -12.324 -19.972 1.00 51.84 283 GLU A N 1
ATOM 2295 C CA . GLU A 1 283 ? 0.836 -10.946 -19.926 1.00 51.84 283 GLU A CA 1
ATOM 2296 C C . GLU A 1 283 ? 0.805 -10.451 -18.467 1.00 51.84 283 GLU A C 1
ATOM 2298 O O . GLU A 1 283 ? 1.220 -9.333 -18.195 1.00 51.84 283 GLU A O 1
ATOM 2303 N N . PHE A 1 284 ? 0.500 -11.317 -17.490 1.00 49.88 284 PHE A N 1
ATOM 2304 C CA . PHE A 1 284 ? 0.618 -10.987 -16.058 1.00 49.88 284 PHE A CA 1
ATOM 2305 C C . PHE A 1 284 ? 2.058 -10.710 -15.591 1.00 49.88 284 PHE A C 1
ATOM 2307 O O . PHE A 1 284 ? 2.254 -10.041 -14.575 1.00 49.88 284 PHE A O 1
ATOM 2314 N N . ALA A 1 285 ? 3.068 -11.231 -16.296 1.00 44.16 285 ALA A N 1
ATOM 2315 C CA . ALA A 1 285 ? 4.477 -10.994 -15.977 1.00 44.16 285 ALA A CA 1
ATOM 2316 C C . ALA A 1 285 ? 4.994 -9.653 -16.531 1.00 44.16 285 ALA A C 1
ATOM 2318 O O . ALA A 1 285 ? 6.020 -9.150 -16.069 1.00 44.16 285 ALA A O 1
ATOM 2319 N N . GLN A 1 286 ? 4.287 -9.055 -17.492 1.00 45.94 286 GLN A N 1
ATOM 2320 C CA . GLN A 1 286 ? 4.585 -7.732 -18.029 1.00 45.94 286 GLN A CA 1
ATOM 2321 C C . GLN A 1 286 ? 3.888 -6.673 -17.168 1.00 45.94 286 GLN A C 1
ATOM 2323 O O . GLN A 1 286 ? 2.893 -6.098 -17.571 1.00 45.94 286 GLN A O 1
ATOM 2328 N N . SER A 1 287 ? 4.374 -6.429 -15.949 1.00 40.59 287 SER A N 1
ATOM 2329 C CA . SER A 1 287 ? 3.884 -5.298 -15.149 1.00 40.59 287 SER A CA 1
ATOM 2330 C C . SER A 1 287 ? 4.598 -3.994 -15.554 1.00 40.59 287 SER A C 1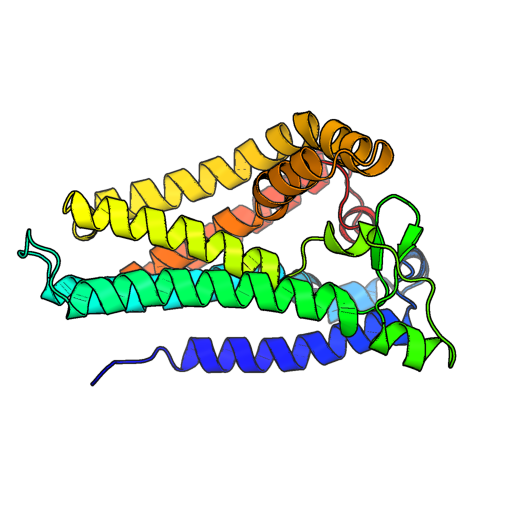
ATOM 2332 O O . SER A 1 287 ? 5.822 -4.012 -15.693 1.00 40.59 287 SER A O 1
ATOM 2334 N N . PRO A 1 288 ? 3.894 -2.853 -15.649 1.00 42.97 288 PRO A N 1
ATOM 2335 C CA . PRO A 1 288 ? 2.449 -2.729 -15.556 1.00 42.97 288 PRO A CA 1
ATOM 2336 C C . PRO A 1 288 ? 1.866 -3.005 -16.943 1.00 42.97 288 PRO A C 1
ATOM 2338 O O . PRO A 1 288 ? 2.186 -2.301 -17.899 1.00 42.97 288 PRO A O 1
ATOM 2341 N N . LEU A 1 289 ? 1.018 -4.023 -17.075 1.00 32.69 289 LEU A N 1
ATOM 2342 C CA . LEU A 1 289 ? 0.097 -4.006 -18.198 1.00 32.69 289 LEU A CA 1
ATOM 2343 C C . LEU A 1 289 ? -0.703 -2.707 -18.055 1.00 32.69 289 LEU A C 1
ATOM 2345 O O . LEU A 1 289 ? -1.108 -2.394 -16.929 1.00 32.69 289 LEU A O 1
ATOM 2349 N N . PRO A 1 290 ? -0.914 -1.964 -19.149 1.00 27.09 290 PRO A N 1
ATOM 2350 C CA . PRO A 1 290 ? -1.912 -0.918 -19.152 1.00 27.09 290 PRO A CA 1
ATOM 2351 C C . PRO A 1 290 ? -3.242 -1.644 -18.950 1.00 27.09 290 PRO A C 1
ATOM 2353 O O . PRO A 1 290 ? -3.631 -2.473 -19.776 1.00 27.09 290 PRO A O 1
ATOM 2356 N N . PHE A 1 291 ? -3.885 -1.426 -17.812 1.00 34.81 291 PHE A N 1
ATOM 2357 C CA . PHE A 1 291 ? -5.309 -1.707 -17.687 1.00 34.81 291 PHE A CA 1
ATOM 2358 C C . PHE A 1 291 ? -6.034 -0.385 -17.744 1.00 34.81 291 PHE A C 1
ATOM 2360 O O . PHE A 1 291 ? -5.654 0.491 -16.955 1.00 34.81 291 PHE A O 1
#

pLDDT: mean 82.04, std 14.05, range [27.09, 97.06]

Secondary structure (DSSP, 8-state):
-----HHHHHHHHHHHHHHHHHHHIIIIISTT-GGGGTTS-HHHHHHSHHHHHHH-HHHHHHHHHHHHHHHHHHHHHGGGTT--S--HHHHHHHHHHHHHHHHHHHHHHHIIIIIPPPEEETTEEE--HHHHHHHHSS-----GGGGGS--HHHHHHHHHHHHHHHHHHHHHTTGGG-HHHHHHHHHHHHHHHHHHHHHHHHHHHHHHHHHHHTT-HHHHHHHHHHHTTTTHHHHHHHHHHHHHHHHTT--HHHHHHHHHHHHHHHHHHHHHHHHHH---HHHHHSSSP--

Sequence (291 aa):
MKRRLMYIDCLRGFFIVYILWLHAFNAVVYNNNPQSIENANPWIFIIFAPLVILATWAPIFVMLSGTAHAYTMHQNLLKYKDTSRITPELNRLLLGGLVNSFLLICYSFINMTFFHHRMPFNGRFYETLITGFIWKGSAPDFSIDILFYTDALGNIGISLFFLHLTLYALWRTGELFDRRYTFRILTGIALTLLFISPTIHHALDDIFHQAIQEERWGLAWLLKFALGPLPNMAYGYLGAVFGIALSERIELSKIRGYGFGLGFSFVMLAGCLMGTYGLKPVEFAQSPLPF

Radius of gyration: 20.36 Å; chains: 1; bounding box: 52×47×51 Å

Foldseek 3Di:
DQDAPVVLVVVVVVLVVLQVVVCCCCCPVVVLDLCVVVPDDVVCCVVCVVVVVCNVPLLVNLLSLLLRLLLNLLLVLVVCLVPLDQDPVNVCVLVVLLVVLVVLLVVLQVCLAAPDGFDDDPNDTAGHQPNQCVVVVDGGPHDPVSSLAQDSSNLNSLLSNVSSVVCVVCSNVSNNPVLVSLLCVLLVVLVCLQVCLLVCLLVCVVVLSVCVVVVVVVVVVVCSSVNVNRNSSSSSSVSSNNNVCVSVVPDVVVVVVVVVVVVVVVVVVVVVCCVPVVDDPSCVSPPPDRD